Protein AF-A0A3S4HRD1-F1 (afdb_monomer)

InterPro domains:
  IPR012338 Beta-lactamase/transpeptidase-like [G3DSA:3.40.710.10] (1-53)
  IPR012338 Beta-lactamase/transpeptidase-like [SSF56601] (1-182)
  IPR012340 Nucleic acid-binding, OB-fold [G3DSA:2.40.50.140] (54-156)
  IPR031376 Penicillin-binding protein, OB-like domain [PF17092] (50-159)
  IPR050396 Glycosyltransferase 51/Transpeptidase [PTHR32282] (1-181)

Mean predicted aligned error: 4.06 Å

Organism: Salmonella enterica I (NCBI:txid59201)

Foldseek 3Di:
DVLVVLCVVPNPCSPVVPDDDDALADPVVAVVQLVVFLVVLQVLQLQQAAQAFPDQQDDVVDDADDLVVQLVVQVPDDAQVQKFKWFFQDFDQAWTWTAGNVRDIAIEGCVLCQSHFHHDDSVDGHDGDNGPVVHDDHRGIFIWGDDPNHIHTGDDGPDWDWDWDADPVPRGTHYTDPTSGD

Solvent-accessible surface area (backbone atoms only — not comparable to full-atom values): 10392 Å² total; per-residue (Å²): 108,71,68,59,55,40,34,77,74,50,42,72,52,53,75,71,71,72,75,85,86,85,72,67,56,41,71,71,50,34,51,52,50,49,50,52,49,38,50,53,46,51,56,51,40,47,76,36,28,33,86,65,60,84,41,73,81,37,54,84,92,51,83,73,78,54,70,65,64,51,19,57,55,38,62,73,50,84,75,55,73,76,38,41,52,28,34,24,75,40,55,41,62,67,36,31,38,28,37,32,44,88,68,50,75,46,64,35,41,46,82,33,43,51,63,44,14,40,46,73,44,97,88,39,61,48,68,75,54,89,35,31,55,71,66,48,52,38,30,25,30,39,32,31,28,77,53,94,95,43,45,22,66,48,72,86,60,90,71,77,49,68,50,77,41,67,40,89,90,77,70,40,49,31,26,78,35,87,36,65,57,135

Nearest PDB structures (foldseek):
  4oon-assembly1_A  TM=9.537E-01  e=2.833E-18  Pseudomonas aeruginosa PAO1
  3udx-assembly1_B  TM=9.203E-01  e=8.201E-17  Acinetobacter baumannii
  3udx-assembly1_A  TM=8.987E-01  e=1.120E-16  Acinetobacter baumannii
  3udf-assembly1_A  TM=8.957E-01  e=2.366E-16  Acinetobacter baumannii
  3udi-assembly1_A  TM=8.963E-01  e=1.124E-15  Acinetobacter baumannii

Radius of gyration: 20.53 Å; Cα contacts (8 Å, |Δi|>4): 325; chains: 1; bounding box: 52×34×59 Å

Structure (mmCIF, N/CA/C/O backbone):
data_AF-A0A3S4HRD1-F1
#
_entry.id   AF-A0A3S4HRD1-F1
#
loop_
_atom_site.group_PDB
_atom_site.id
_atom_site.type_symbol
_atom_site.label_atom_id
_atom_site.label_alt_id
_atom_site.label_comp_id
_atom_site.label_asym_id
_atom_site.label_entity_id
_atom_site.label_seq_id
_atom_site.pdbx_PDB_ins_code
_atom_site.Cartn_x
_atom_site.Cartn_y
_atom_site.Cartn_z
_atom_site.occupancy
_atom_site.B_iso_or_equiv
_atom_site.auth_seq_id
_atom_site.auth_comp_id
_atom_site.auth_asym_id
_atom_site.auth_atom_id
_atom_site.pdbx_PDB_model_num
ATOM 1 N N . MET A 1 1 ? -7.346 9.583 19.419 1.00 89.62 1 MET A N 1
ATOM 2 C CA . MET A 1 1 ? -8.577 9.676 20.238 1.00 89.62 1 MET A CA 1
ATOM 3 C C . MET A 1 1 ? -8.272 9.614 21.734 1.00 89.62 1 MET A C 1
ATOM 5 O O . MET A 1 1 ? -8.300 10.663 22.353 1.00 89.62 1 MET A O 1
ATOM 9 N N . VAL A 1 2 ? -7.903 8.455 22.303 1.00 94.12 2 VAL A N 1
ATOM 10 C CA . VAL A 1 2 ? -7.696 8.292 23.765 1.00 94.12 2 VAL A CA 1
ATOM 11 C C . VAL A 1 2 ? -6.700 9.297 24.351 1.00 94.12 2 VAL A C 1
ATOM 13 O O . VAL A 1 2 ? -7.015 9.952 25.335 1.00 94.12 2 VAL A O 1
ATOM 16 N N . ARG A 1 3 ? -5.534 9.471 23.713 1.00 93.56 3 ARG A N 1
ATOM 17 C CA . ARG A 1 3 ? -4.516 10.445 24.148 1.00 93.56 3 ARG A CA 1
ATOM 18 C C . ARG A 1 3 ? -5.081 11.862 24.282 1.00 93.56 3 ARG A C 1
ATOM 20 O O . ARG A 1 3 ? -4.856 12.517 25.289 1.00 93.56 3 ARG A O 1
ATOM 27 N N . GLN A 1 4 ? -5.822 12.312 23.268 1.00 93.31 4 GLN A N 1
ATOM 28 C CA . GLN A 1 4 ? -6.403 13.653 23.258 1.00 93.31 4 GLN A CA 1
ATOM 29 C C . GLN A 1 4 ? -7.467 13.802 24.347 1.00 93.31 4 GLN A C 1
ATOM 31 O O . GLN A 1 4 ? -7.489 14.814 25.031 1.00 93.31 4 GLN A O 1
ATOM 36 N N . GLU A 1 5 ? -8.307 12.785 24.544 1.00 94.81 5 GLU A N 1
ATOM 37 C CA . GLU A 1 5 ? -9.326 12.797 25.598 1.00 94.81 5 GLU A CA 1
ATOM 38 C C . GLU A 1 5 ? -8.702 12.849 27.001 1.00 94.81 5 GLU A C 1
ATOM 40 O O . GLU A 1 5 ? -9.169 13.594 27.857 1.00 94.81 5 GLU A O 1
ATOM 45 N N . MET A 1 6 ? -7.613 12.108 27.230 1.00 96.44 6 MET A N 1
ATOM 46 C CA . MET A 1 6 ? -6.878 12.152 28.497 1.00 96.44 6 MET A CA 1
ATOM 47 C C . MET A 1 6 ? -6.243 13.520 28.735 1.00 96.44 6 MET A C 1
ATOM 49 O O . MET A 1 6 ? -6.390 14.069 29.822 1.00 96.44 6 MET A O 1
ATOM 53 N N . TYR A 1 7 ? -5.604 14.102 27.719 1.00 95.56 7 TYR A N 1
ATOM 54 C CA . TYR A 1 7 ? -5.048 15.449 27.824 1.00 95.56 7 TYR A CA 1
ATOM 55 C C . TYR A 1 7 ? -6.133 16.494 28.115 1.00 95.56 7 TYR A C 1
ATOM 57 O O . TYR A 1 7 ? -5.962 17.336 28.988 1.00 95.56 7 TYR A O 1
ATOM 65 N N . ASN A 1 8 ? -7.288 16.403 27.453 1.00 96.38 8 ASN A N 1
ATOM 66 C CA . ASN A 1 8 ? -8.401 17.322 27.690 1.00 96.38 8 ASN A CA 1
ATOM 67 C C . ASN A 1 8 ? -8.933 17.253 29.135 1.00 96.38 8 ASN A C 1
ATOM 69 O O . ASN A 1 8 ? -9.436 18.252 29.642 1.00 96.38 8 ASN A O 1
ATOM 73 N N . ARG A 1 9 ? -8.850 16.087 29.792 1.00 95.31 9 ARG A N 1
ATOM 74 C CA . ARG A 1 9 ? -9.348 15.881 31.165 1.00 95.31 9 ARG A CA 1
ATOM 75 C C . ARG A 1 9 ? -8.310 16.150 32.248 1.00 95.31 9 ARG A C 1
ATOM 77 O O . ARG A 1 9 ? -8.678 16.627 33.316 1.00 95.31 9 ARG A O 1
ATOM 84 N N . TYR A 1 10 ? -7.051 15.805 31.993 1.00 94.62 10 TYR A N 1
ATOM 85 C CA . TYR A 1 10 ? -5.998 15.745 33.013 1.00 94.62 10 TYR A CA 1
ATOM 86 C C . TYR A 1 10 ? -4.767 16.601 32.676 1.00 94.62 10 TYR A C 1
ATOM 88 O O . TYR A 1 10 ? -3.841 16.668 33.475 1.00 94.62 10 TYR A O 1
ATOM 96 N N . GLY A 1 11 ? -4.735 17.266 31.519 1.00 94.81 11 GLY A N 1
ATOM 97 C CA . GLY A 1 11 ? -3.596 18.075 31.084 1.00 94.81 11 GLY A CA 1
ATOM 98 C C . GLY A 1 11 ? -2.315 17.252 30.926 1.00 94.81 11 GLY A C 1
ATOM 99 O O . GLY A 1 11 ? -2.356 16.098 30.497 1.00 94.81 11 GLY A O 1
ATOM 100 N N . GLU A 1 12 ? -1.177 17.851 31.280 1.00 94.44 12 GLU A N 1
ATOM 101 C CA . GLU A 1 12 ? 0.147 17.204 31.251 1.00 94.44 12 GLU A CA 1
ATOM 102 C C . GLU A 1 12 ? 0.221 15.967 32.160 1.00 94.44 12 GLU A C 1
ATOM 104 O O . GLU A 1 12 ? 0.838 14.969 31.788 1.00 94.44 12 GLU A O 1
ATOM 109 N N . SER A 1 13 ? -0.502 15.958 33.288 1.00 93.56 13 SER A N 1
ATOM 110 C CA . SER A 1 13 ? -0.538 14.826 34.228 1.00 93.56 13 SER A CA 1
ATOM 111 C C . SER A 1 13 ? -1.005 13.519 33.577 1.00 93.56 13 SER A C 1
ATOM 113 O O . SER A 1 13 ? -0.648 12.433 34.031 1.00 93.56 13 SER A O 1
ATOM 115 N N . ALA A 1 14 ? -1.734 13.594 32.453 1.00 92.50 14 ALA A N 1
ATOM 116 C CA . ALA A 1 14 ? -2.071 12.430 31.634 1.00 92.50 14 ALA A CA 1
ATOM 117 C C . ALA A 1 14 ? -0.843 11.601 31.203 1.00 92.50 14 ALA A C 1
ATOM 119 O O . ALA A 1 14 ? -0.986 10.401 30.953 1.00 92.50 14 ALA A O 1
ATOM 120 N N . TYR A 1 15 ? 0.333 12.227 31.091 1.00 91.88 15 TYR A N 1
ATOM 121 C CA . TYR A 1 15 ? 1.585 11.600 30.663 1.00 91.88 15 TYR A CA 1
ATOM 122 C C . TYR A 1 15 ? 2.516 11.222 31.820 1.00 91.88 15 TYR A C 1
ATOM 124 O O . TYR A 1 15 ? 3.373 10.359 31.638 1.00 91.88 15 TYR A O 1
ATOM 132 N N . GLU A 1 16 ? 2.350 11.835 32.991 1.00 93.50 16 GLU A N 1
ATOM 133 C CA . GLU A 1 16 ? 3.295 11.723 34.111 1.00 93.50 16 GLU A CA 1
ATOM 134 C C . GLU A 1 16 ? 2.837 10.712 35.172 1.00 93.50 16 GLU A C 1
ATOM 136 O O . GLU A 1 16 ? 3.649 9.966 35.718 1.00 93.50 16 GLU A O 1
ATOM 141 N N . ASP A 1 17 ? 1.525 10.596 35.392 1.00 93.69 17 ASP A N 1
ATOM 142 C CA . ASP A 1 17 ? 0.973 9.873 36.548 1.00 93.69 17 ASP A CA 1
ATOM 143 C C . ASP A 1 17 ? 0.739 8.369 36.298 1.00 93.69 17 ASP A C 1
ATOM 145 O O . ASP A 1 17 ? 0.208 7.649 37.147 1.00 93.69 17 ASP A O 1
ATOM 149 N N . GLY A 1 18 ? 1.124 7.856 35.124 1.00 92.69 18 GLY A N 1
ATOM 150 C CA . GLY A 1 18 ? 1.087 6.418 34.827 1.00 92.69 18 GLY A CA 1
ATOM 151 C C . GLY A 1 18 ? -0.320 5.811 34.707 1.00 92.69 18 GLY A C 1
ATOM 152 O O . GLY A 1 18 ? -0.513 4.628 35.012 1.00 92.69 18 GLY A O 1
ATOM 153 N N . TYR A 1 19 ? -1.311 6.590 34.257 1.00 94.25 19 TYR A N 1
ATOM 154 C CA . TYR A 1 19 ? -2.689 6.119 34.079 1.00 94.25 19 TYR A CA 1
ATOM 155 C C . TYR A 1 19 ? -2.792 4.868 33.193 1.00 94.25 19 TYR A C 1
ATOM 157 O O . TYR A 1 19 ? -2.152 4.747 32.148 1.00 94.25 19 TYR A O 1
ATOM 165 N N . ARG A 1 20 ? -3.689 3.947 33.573 1.00 95.06 20 ARG A N 1
ATOM 166 C CA . ARG A 1 20 ? -4.063 2.778 32.764 1.00 95.06 20 ARG A CA 1
ATOM 167 C C . ARG A 1 20 ? -5.464 2.964 32.201 1.00 95.06 20 ARG A C 1
ATOM 169 O O . ARG A 1 20 ? -6.437 2.968 32.950 1.00 95.06 20 ARG A O 1
ATOM 176 N N . ILE A 1 21 ? -5.562 3.085 30.881 1.00 94.56 21 ILE A N 1
ATOM 177 C CA . ILE A 1 21 ? -6.828 3.312 30.187 1.00 94.56 21 ILE A CA 1
ATOM 178 C C . ILE A 1 21 ? -7.294 2.011 29.539 1.00 94.56 21 ILE A C 1
ATOM 180 O O . ILE A 1 21 ? -6.637 1.479 28.645 1.00 94.56 21 ILE A O 1
ATOM 184 N N . TYR A 1 22 ? -8.461 1.528 29.958 1.00 95.12 22 TYR A N 1
ATOM 185 C CA . TYR A 1 22 ? -9.129 0.380 29.349 1.00 95.12 22 TYR A CA 1
ATOM 186 C C . TYR A 1 22 ? -10.245 0.881 28.438 1.00 95.12 22 TYR A C 1
ATOM 188 O O . TYR A 1 22 ? -11.182 1.535 28.888 1.00 95.12 22 TYR A O 1
ATOM 196 N N . THR A 1 23 ? -10.124 0.608 27.141 1.00 96.06 23 THR A N 1
ATOM 197 C CA . THR A 1 23 ? -11.105 1.054 26.142 1.00 96.06 23 THR A CA 1
ATOM 198 C C . THR A 1 23 ? -12.172 -0.006 25.892 1.00 96.06 23 THR A C 1
ATOM 200 O O . THR A 1 23 ? -12.008 -1.170 26.245 1.00 96.06 23 THR A O 1
ATOM 203 N N . THR A 1 24 ? -13.243 0.384 25.206 1.00 96.31 24 THR A N 1
ATOM 204 C CA . THR A 1 24 ? -14.292 -0.531 24.736 1.00 96.31 24 THR A CA 1
ATOM 205 C C . THR A 1 24 ? -13.912 -1.309 23.469 1.00 96.31 24 THR A C 1
ATOM 207 O O . THR A 1 24 ? -14.654 -2.196 23.045 1.00 96.31 24 THR A O 1
ATOM 210 N N . ILE A 1 25 ? -12.769 -0.990 22.852 1.00 95.50 25 ILE A N 1
ATOM 211 C CA . ILE A 1 25 ? -12.299 -1.622 21.618 1.00 95.50 25 ILE A CA 1
ATOM 212 C C . ILE A 1 25 ? -11.748 -3.011 21.933 1.00 95.50 25 ILE A C 1
ATOM 214 O O . ILE A 1 25 ? -10.905 -3.183 22.813 1.00 95.50 25 ILE A O 1
ATOM 218 N N . THR A 1 26 ? -12.173 -4.007 21.157 1.00 93.69 26 THR A N 1
ATOM 219 C CA . THR A 1 26 ? -11.615 -5.362 21.245 1.00 93.69 26 THR A CA 1
ATOM 220 C C . THR A 1 26 ? -10.653 -5.617 20.094 1.00 93.69 26 THR A C 1
ATOM 222 O O . THR A 1 26 ? -10.914 -5.232 18.953 1.00 93.69 26 THR A O 1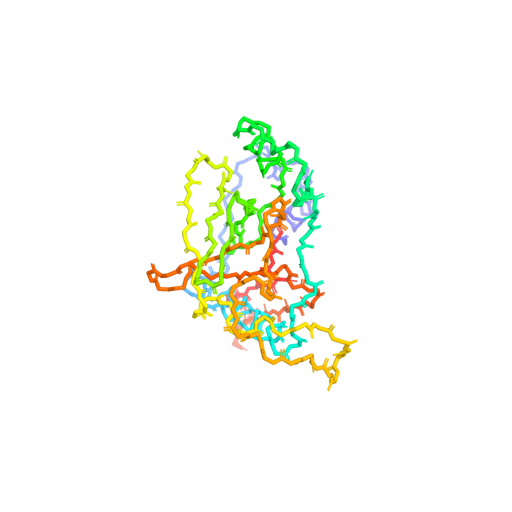
ATOM 225 N N . ARG A 1 27 ? -9.551 -6.328 20.369 1.00 94.94 27 ARG A N 1
ATOM 226 C CA . ARG A 1 27 ? -8.529 -6.653 19.359 1.00 94.94 27 ARG A CA 1
ATOM 227 C C . ARG A 1 27 ? -9.132 -7.308 18.114 1.00 94.94 27 ARG A C 1
ATOM 229 O O . ARG A 1 27 ? -8.826 -6.891 17.004 1.00 94.94 27 ARG A O 1
ATOM 236 N N . LYS A 1 28 ? -10.012 -8.298 18.303 1.00 96.50 28 LYS A N 1
ATOM 237 C CA . LYS A 1 28 ? -10.633 -9.056 17.207 1.00 96.50 28 LYS A CA 1
ATOM 238 C C . LYS A 1 28 ? -11.423 -8.149 16.257 1.00 96.50 28 LYS A C 1
ATOM 240 O O . LYS A 1 28 ? -11.234 -8.229 15.048 1.00 96.50 28 LYS A O 1
ATOM 245 N N . VAL A 1 29 ? -12.291 -7.290 16.797 1.00 96.19 29 VAL A N 1
ATOM 246 C CA . VAL A 1 29 ? -13.149 -6.416 15.978 1.00 96.19 29 VAL A CA 1
ATOM 247 C C . VAL A 1 29 ? -12.325 -5.297 15.338 1.00 96.19 29 VAL A C 1
ATOM 249 O O . VAL A 1 29 ? -12.525 -4.994 14.166 1.00 96.19 29 VAL A O 1
ATOM 252 N N . GLN A 1 30 ? -11.341 -4.747 16.056 1.00 96.44 30 GLN A N 1
ATOM 253 C CA . GLN A 1 30 ? -10.448 -3.721 15.517 1.00 96.44 30 GLN A CA 1
ATOM 254 C C . GLN A 1 30 ? -9.612 -4.231 14.337 1.00 96.44 30 GLN A C 1
ATOM 256 O O . GLN A 1 30 ? -9.526 -3.555 13.316 1.00 96.44 30 GLN A O 1
ATOM 261 N N . GLN A 1 31 ? -9.029 -5.427 14.451 1.00 96.19 31 GLN A N 1
ATOM 262 C CA . GLN A 1 31 ? -8.252 -6.029 13.364 1.00 96.19 31 GLN A CA 1
ATOM 263 C C . GLN A 1 31 ? -9.129 -6.315 12.140 1.00 96.19 31 GLN A C 1
ATOM 265 O O . GLN A 1 31 ? -8.730 -6.015 11.017 1.00 96.19 31 GLN A O 1
ATOM 270 N N . ALA A 1 32 ? -10.345 -6.831 12.350 1.00 97.06 32 ALA A N 1
ATOM 271 C CA . ALA A 1 32 ? -11.297 -7.056 11.265 1.00 97.06 32 ALA A CA 1
ATOM 272 C C . ALA A 1 32 ? -11.685 -5.744 10.559 1.00 97.06 32 ALA A C 1
ATOM 274 O O . ALA A 1 32 ? -11.702 -5.692 9.332 1.00 97.06 32 ALA A O 1
ATOM 275 N N . ALA A 1 33 ? -11.934 -4.672 11.317 1.00 96.88 33 ALA A N 1
ATOM 276 C CA . ALA A 1 33 ? -12.242 -3.355 10.766 1.00 96.88 33 ALA A CA 1
ATOM 277 C C . ALA A 1 33 ? -11.076 -2.774 9.948 1.00 96.88 33 ALA A C 1
ATOM 279 O O . ALA A 1 33 ? -11.290 -2.281 8.842 1.00 96.88 33 ALA A O 1
ATOM 280 N N . GLN A 1 34 ? -9.843 -2.868 10.458 1.00 95.56 34 GLN A N 1
ATOM 281 C CA . GLN A 1 34 ? -8.640 -2.425 9.743 1.00 95.56 34 GLN A CA 1
ATOM 282 C C . GLN A 1 34 ? -8.456 -3.192 8.432 1.00 95.56 34 GLN A C 1
ATOM 284 O O . GLN A 1 34 ? -8.198 -2.584 7.395 1.00 95.56 34 GLN A O 1
ATOM 289 N N . GLN A 1 35 ? -8.632 -4.515 8.464 1.00 95.00 35 GLN A N 1
ATOM 290 C CA . GLN A 1 35 ? -8.524 -5.348 7.271 1.00 95.00 35 GLN A CA 1
ATOM 291 C C . GLN A 1 35 ? -9.606 -5.007 6.241 1.00 95.00 35 GLN A C 1
ATOM 293 O O . GLN A 1 35 ? -9.301 -4.889 5.058 1.00 95.00 35 GLN A O 1
ATOM 298 N N . ALA A 1 36 ? -10.853 -4.815 6.682 1.00 96.38 36 ALA A N 1
ATOM 299 C CA . ALA A 1 36 ? -11.969 -4.477 5.803 1.00 96.38 36 ALA A CA 1
ATOM 300 C C . ALA A 1 36 ? -11.750 -3.134 5.089 1.00 96.38 36 ALA A C 1
ATOM 302 O O . ALA A 1 36 ? -11.909 -3.057 3.871 1.00 96.38 36 ALA A O 1
ATOM 303 N N . VAL A 1 37 ? -11.333 -2.099 5.829 1.00 96.31 37 VAL A N 1
ATOM 304 C CA . VAL A 1 37 ? -11.022 -0.778 5.261 1.00 96.31 37 VAL A CA 1
ATOM 305 C C . VAL A 1 37 ? -9.866 -0.875 4.269 1.00 96.31 37 VAL A C 1
ATOM 307 O O . VAL A 1 37 ? -10.003 -0.424 3.135 1.00 96.31 37 VAL A O 1
ATOM 310 N N . ARG A 1 38 ? -8.751 -1.509 4.656 1.00 95.00 38 ARG A N 1
ATOM 311 C CA . ARG A 1 38 ? -7.571 -1.638 3.789 1.00 95.00 38 ARG A CA 1
ATOM 312 C C . ARG A 1 38 ? -7.874 -2.405 2.508 1.00 95.00 38 ARG A C 1
ATOM 314 O O . ARG A 1 38 ? -7.519 -1.926 1.438 1.00 95.00 38 ARG A O 1
ATOM 321 N N . ASN A 1 39 ? -8.555 -3.547 2.606 1.00 94.62 39 ASN A N 1
ATOM 322 C CA . ASN A 1 39 ? -8.927 -4.341 1.435 1.00 94.62 39 ASN A CA 1
ATOM 323 C C . ASN A 1 39 ? -9.821 -3.543 0.493 1.00 94.62 39 ASN A C 1
ATOM 325 O O . ASN A 1 39 ? -9.511 -3.438 -0.685 1.00 94.62 39 ASN A O 1
ATOM 329 N N . ASN A 1 40 ? -10.877 -2.912 1.011 1.00 96.00 40 ASN A N 1
ATOM 330 C CA . ASN A 1 40 ? -11.802 -2.165 0.167 1.00 96.00 40 ASN A CA 1
ATOM 331 C C . ASN A 1 40 ? -11.124 -0.974 -0.532 1.00 96.00 40 ASN A C 1
ATOM 333 O O . ASN A 1 40 ? -11.371 -0.723 -1.710 1.00 96.00 40 ASN A O 1
ATOM 337 N N . VAL A 1 41 ? -10.247 -0.259 0.178 1.00 96.69 41 VAL A N 1
ATOM 338 C CA . VAL A 1 41 ? -9.474 0.853 -0.388 1.00 96.69 41 VAL A CA 1
ATOM 339 C C . VAL A 1 41 ? -8.511 0.361 -1.475 1.00 96.69 41 VAL A C 1
ATOM 341 O O . VAL A 1 41 ? -8.485 0.942 -2.557 1.00 96.69 41 VAL A O 1
ATOM 344 N N . LEU A 1 42 ? -7.764 -0.722 -1.230 1.00 95.88 42 LEU A N 1
ATOM 345 C CA . LEU A 1 42 ? -6.856 -1.309 -2.225 1.00 95.88 42 LEU A CA 1
ATOM 346 C C . LEU A 1 42 ? -7.619 -1.824 -3.447 1.00 95.88 42 LEU A C 1
ATOM 348 O O . LEU A 1 42 ? -7.242 -1.526 -4.577 1.00 95.88 42 LEU A O 1
ATOM 352 N N . ASP A 1 43 ? -8.718 -2.544 -3.233 1.00 95.38 43 ASP A N 1
ATOM 353 C CA . ASP A 1 43 ? -9.542 -3.084 -4.310 1.00 95.38 43 ASP A CA 1
ATOM 354 C C . ASP A 1 43 ? -10.153 -1.960 -5.154 1.00 95.38 43 ASP A C 1
ATOM 356 O O . ASP A 1 43 ? -10.238 -2.075 -6.378 1.00 95.38 43 ASP A O 1
ATOM 360 N N . TYR A 1 44 ? -10.584 -0.864 -4.519 1.00 96.06 44 TYR A N 1
ATOM 361 C CA . TYR A 1 44 ? -11.043 0.326 -5.228 1.00 96.06 44 TYR A CA 1
ATOM 362 C C . TYR A 1 44 ? -9.918 0.937 -6.061 1.00 96.06 44 TYR A C 1
ATOM 364 O O . TYR A 1 44 ? -10.107 1.142 -7.258 1.00 96.06 44 TYR A O 1
ATOM 372 N N . ASP A 1 45 ? -8.753 1.190 -5.467 1.00 95.88 45 ASP A N 1
ATOM 373 C CA . ASP A 1 45 ? -7.609 1.795 -6.153 1.00 95.88 45 ASP A CA 1
ATOM 374 C C . ASP A 1 45 ? -7.180 0.966 -7.377 1.00 95.88 45 ASP A C 1
ATOM 376 O O . ASP A 1 45 ? -7.059 1.482 -8.490 1.00 95.88 45 ASP A O 1
ATOM 380 N N . MET A 1 46 ? -7.094 -0.358 -7.214 1.00 95.25 46 MET A N 1
ATOM 381 C CA . MET A 1 46 ? -6.733 -1.289 -8.284 1.00 95.25 46 MET A CA 1
ATOM 382 C C . MET A 1 46 ? -7.739 -1.294 -9.448 1.00 95.25 46 MET A C 1
ATOM 384 O O . MET A 1 46 ? -7.344 -1.450 -10.606 1.00 95.25 46 MET A O 1
ATOM 388 N N . ARG A 1 47 ? -9.037 -1.078 -9.182 1.00 95.12 47 ARG A N 1
ATOM 389 C CA . ARG A 1 47 ? -10.070 -0.950 -10.230 1.00 95.12 47 ARG A CA 1
ATOM 390 C C . ARG A 1 47 ? -9.974 0.344 -11.039 1.00 95.12 47 ARG A C 1
ATOM 392 O O . ARG A 1 47 ? -10.556 0.401 -12.119 1.00 95.12 47 ARG A O 1
ATOM 399 N N . HIS A 1 48 ? -9.231 1.340 -10.561 1.00 96.75 48 HIS A N 1
ATOM 400 C CA . HIS A 1 48 ? -8.972 2.591 -11.285 1.00 96.75 48 HIS A CA 1
ATOM 401 C C . HIS A 1 48 ? -7.621 2.563 -12.002 1.00 96.75 48 HIS A C 1
ATOM 403 O O . HIS A 1 48 ? -7.437 3.233 -13.011 1.00 96.75 48 HIS A O 1
ATOM 409 N N . GLY A 1 49 ? -6.732 1.654 -11.609 1.00 97.00 49 GLY A N 1
ATOM 410 C CA . GLY A 1 49 ? -5.513 1.330 -12.341 1.00 97.00 49 GLY A CA 1
ATOM 411 C C . GLY A 1 49 ? -4.260 1.910 -11.702 1.00 97.00 49 GLY A C 1
ATOM 412 O O . GLY A 1 49 ? -4.281 2.540 -10.646 1.00 97.00 49 GLY A O 1
ATOM 413 N N . TYR A 1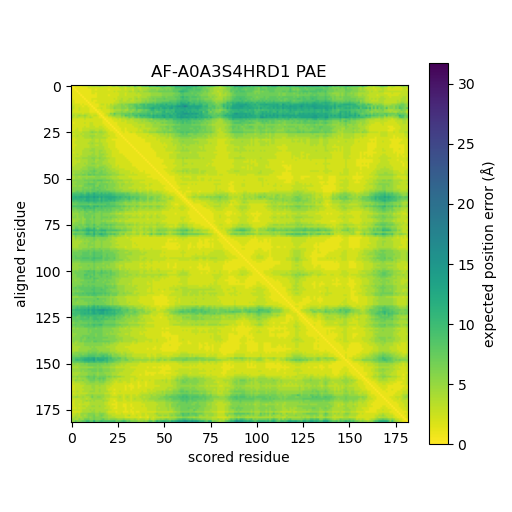 50 ? -3.138 1.650 -12.353 1.00 98.12 50 TYR A N 1
ATOM 414 C CA . TYR A 1 50 ? -1.816 2.020 -11.887 1.00 98.12 50 TYR A CA 1
ATOM 415 C C . TYR A 1 50 ? -1.416 3.393 -12.424 1.00 98.12 50 TYR A C 1
ATOM 417 O O . TYR A 1 50 ? -1.388 3.623 -13.634 1.00 98.12 50 TYR A O 1
ATOM 425 N N . ARG A 1 51 ? -1.101 4.305 -11.509 1.00 97.81 51 ARG A N 1
ATOM 426 C CA . ARG A 1 51 ? -0.661 5.681 -11.766 1.00 97.81 51 ARG A CA 1
ATOM 427 C C . ARG A 1 51 ? 0.831 5.771 -12.088 1.00 97.81 51 ARG A C 1
ATOM 429 O O . ARG A 1 51 ? 1.305 6.835 -12.471 1.00 97.81 51 ARG A O 1
ATOM 436 N N . GLY A 1 52 ? 1.553 4.655 -11.998 1.00 97.62 52 GLY A N 1
ATOM 437 C CA . GLY A 1 52 ? 2.982 4.587 -12.267 1.00 97.62 52 GLY A CA 1
ATOM 438 C C . GLY A 1 52 ? 3.820 4.480 -10.992 1.00 97.62 52 GLY A C 1
ATOM 439 O O . GLY A 1 52 ? 3.283 4.375 -9.885 1.00 97.62 52 GLY A O 1
ATOM 440 N N . PRO A 1 53 ? 5.152 4.457 -11.141 1.00 97.88 53 PRO A N 1
ATOM 441 C CA . PRO A 1 53 ? 6.054 4.366 -10.005 1.00 97.88 53 PRO A CA 1
ATOM 442 C C . PRO A 1 53 ? 5.966 5.624 -9.140 1.00 97.88 53 PRO A C 1
ATOM 444 O O . PRO A 1 53 ? 5.716 6.720 -9.637 1.00 97.88 53 PRO A O 1
ATOM 447 N N . ALA A 1 54 ? 6.235 5.473 -7.845 1.00 96.44 54 ALA A N 1
ATOM 448 C CA . ALA A 1 54 ? 6.275 6.601 -6.920 1.00 96.44 54 ALA A CA 1
ATOM 449 C C . ALA A 1 54 ? 7.425 7.566 -7.251 1.00 96.44 54 ALA A C 1
ATOM 451 O O . ALA A 1 54 ? 7.317 8.766 -7.013 1.00 96.44 54 ALA A O 1
ATOM 452 N N . ASN A 1 55 ? 8.528 7.042 -7.795 1.00 97.19 55 ASN A N 1
ATOM 453 C CA . ASN A 1 55 ? 9.647 7.835 -8.290 1.00 97.19 55 ASN A CA 1
ATOM 454 C C . ASN A 1 55 ? 10.467 7.053 -9.332 1.00 97.19 55 ASN A C 1
ATOM 456 O O . ASN A 1 55 ? 10.380 5.828 -9.415 1.00 97.19 55 ASN A O 1
ATOM 460 N N . VAL A 1 56 ? 11.309 7.748 -10.095 1.00 97.75 56 VAL A N 1
ATOM 461 C CA . VAL A 1 56 ? 12.315 7.151 -10.985 1.00 97.75 56 VAL A CA 1
ATOM 462 C C . VAL A 1 56 ? 13.691 7.619 -10.516 1.00 97.75 56 VAL A C 1
ATOM 464 O O . VAL A 1 56 ? 14.056 8.774 -10.707 1.00 97.75 56 VAL A O 1
ATOM 467 N N . LEU A 1 57 ? 14.436 6.728 -9.863 1.00 97.00 57 LEU A N 1
ATOM 468 C CA . LEU A 1 57 ? 15.722 7.027 -9.222 1.00 97.00 57 LEU A CA 1
ATOM 469 C C . LEU A 1 57 ? 16.888 7.047 -10.221 1.00 97.00 57 LEU A C 1
ATOM 471 O O . LEU A 1 57 ? 17.857 7.784 -10.035 1.00 97.00 57 LEU A O 1
ATOM 475 N N . TRP A 1 58 ? 16.787 6.238 -11.273 1.00 97.06 58 TRP A N 1
ATOM 476 C CA . TRP A 1 58 ? 17.637 6.279 -12.462 1.00 97.06 58 TRP A CA 1
ATOM 477 C C . TRP A 1 58 ? 16.860 5.729 -13.659 1.00 97.06 58 TRP A C 1
ATOM 479 O O . TRP A 1 58 ? 15.853 5.035 -13.496 1.00 97.06 58 TRP A O 1
ATOM 489 N N . LYS A 1 59 ? 1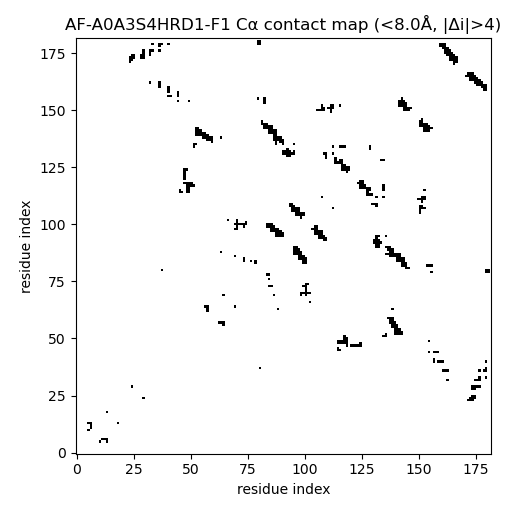7.305 6.052 -14.872 1.00 94.12 59 LYS A N 1
ATOM 490 C CA . LYS A 1 59 ? 16.689 5.574 -16.116 1.00 94.12 59 LYS A CA 1
ATOM 491 C C . LYS A 1 59 ? 17.418 4.357 -16.673 1.00 94.12 59 LYS A C 1
ATOM 493 O O . LYS A 1 59 ? 18.583 4.098 -16.378 1.00 94.12 59 LYS A O 1
ATOM 498 N N . VAL A 1 60 ? 16.735 3.619 -17.544 1.00 89.50 60 VAL A N 1
ATOM 499 C CA . VAL A 1 60 ? 17.348 2.524 -18.304 1.00 89.50 60 VAL A CA 1
ATOM 500 C C . VAL A 1 60 ? 18.521 3.070 -19.127 1.00 89.50 60 VAL A C 1
ATOM 502 O O . VAL A 1 60 ? 18.351 4.007 -19.903 1.00 89.50 60 VAL A O 1
ATOM 505 N N . GLY A 1 61 ? 19.705 2.480 -18.944 1.00 90.25 61 GLY A N 1
ATOM 506 C CA . GLY A 1 61 ? 20.956 2.915 -19.577 1.00 90.25 61 GLY A CA 1
ATOM 507 C C . GLY A 1 61 ? 21.811 3.862 -18.727 1.00 90.25 61 GLY A C 1
ATOM 508 O O . GLY A 1 61 ? 22.969 4.083 -19.069 1.00 90.25 61 GLY A O 1
ATOM 509 N N . GLU A 1 62 ? 21.289 4.384 -17.614 1.00 93.88 62 GLU A N 1
ATOM 510 C CA . GLU A 1 62 ? 22.079 5.120 -16.621 1.00 93.88 62 GLU A CA 1
ATOM 511 C C . GLU A 1 62 ? 22.742 4.165 -15.619 1.00 93.88 62 GLU A C 1
ATOM 513 O O . GLU A 1 62 ? 22.327 3.015 -15.443 1.00 93.88 62 GLU A O 1
ATOM 518 N N . THR A 1 63 ? 23.771 4.659 -14.928 1.00 95.06 63 THR A N 1
ATOM 519 C CA . THR A 1 63 ? 24.418 3.920 -13.843 1.00 95.06 63 THR A CA 1
ATOM 520 C C . THR A 1 63 ? 23.418 3.670 -12.718 1.00 95.06 63 THR A C 1
ATOM 522 O O . THR A 1 63 ? 22.926 4.610 -12.087 1.00 95.06 63 THR A O 1
ATOM 525 N N . ALA A 1 64 ? 23.139 2.393 -12.456 1.00 95.62 64 ALA A N 1
ATOM 526 C CA . ALA A 1 64 ? 22.284 1.986 -11.353 1.00 95.62 64 ALA A CA 1
ATOM 527 C C . ALA A 1 64 ? 22.862 2.454 -10.013 1.00 95.62 64 ALA A C 1
ATOM 529 O O . ALA A 1 64 ? 24.080 2.518 -9.824 1.00 95.62 64 ALA A O 1
ATOM 530 N N . TRP A 1 65 ? 21.978 2.775 -9.073 1.00 96.12 65 TRP A N 1
ATOM 531 C CA . TRP A 1 65 ? 22.408 3.109 -7.722 1.00 96.12 65 TRP A CA 1
ATOM 532 C C . TRP A 1 65 ? 22.984 1.876 -7.031 1.00 96.12 65 TRP A C 1
ATOM 534 O O . TRP A 1 65 ? 22.519 0.754 -7.241 1.00 96.12 65 TRP A O 1
ATOM 544 N N . ASP A 1 66 ? 23.978 2.094 -6.175 1.00 95.62 66 ASP A N 1
ATOM 545 C CA . ASP A 1 66 ? 24.469 1.035 -5.309 1.00 95.62 66 ASP A CA 1
ATOM 546 C C . ASP A 1 66 ? 23.414 0.637 -4.263 1.00 95.62 66 ASP A C 1
ATOM 548 O O . ASP A 1 66 ? 22.487 1.386 -3.930 1.00 95.62 66 ASP A O 1
ATOM 552 N N . SER A 1 67 ? 23.567 -0.574 -3.731 1.00 94.19 67 SER A N 1
ATOM 553 C CA . SER A 1 67 ? 22.610 -1.159 -2.795 1.00 94.19 67 SER A CA 1
ATOM 554 C C . SER A 1 67 ? 22.468 -0.338 -1.515 1.00 94.19 67 SER A C 1
ATOM 556 O O . SER A 1 67 ? 21.367 -0.246 -0.979 1.00 94.19 67 SER A O 1
ATOM 558 N N . LYS A 1 68 ? 23.544 0.307 -1.046 1.00 96.25 68 LYS A N 1
ATOM 559 C CA . LYS A 1 68 ? 23.504 1.126 0.166 1.00 96.25 68 LYS A CA 1
ATOM 560 C C . LYS A 1 68 ? 22.619 2.347 -0.054 1.00 96.25 68 LYS A C 1
ATOM 562 O O . LYS A 1 68 ? 21.678 2.554 0.708 1.00 96.25 68 LYS A O 1
ATOM 567 N N . LYS A 1 69 ? 22.846 3.085 -1.140 1.00 97.1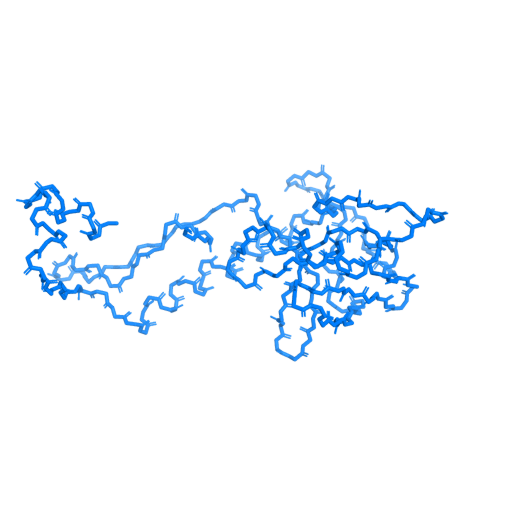2 69 LYS A N 1
ATOM 568 C CA . LYS A 1 69 ? 22.045 4.250 -1.522 1.00 97.12 69 LYS A CA 1
ATOM 569 C C . LYS A 1 69 ? 20.569 3.888 -1.705 1.00 97.12 69 LYS A C 1
ATOM 571 O O . LYS A 1 69 ? 19.708 4.646 -1.257 1.00 97.12 69 LYS A O 1
ATOM 576 N N . ILE A 1 70 ? 20.269 2.732 -2.306 1.00 96.94 70 ILE A N 1
ATOM 577 C CA . ILE A 1 70 ? 18.897 2.207 -2.408 1.00 96.94 70 ILE A CA 1
ATOM 578 C C . ILE A 1 70 ? 18.299 2.001 -1.011 1.00 96.94 70 ILE A C 1
ATOM 580 O O . ILE A 1 70 ? 17.253 2.575 -0.711 1.00 96.94 70 ILE A O 1
ATOM 584 N N . THR A 1 71 ? 18.966 1.240 -0.138 1.00 97.06 71 THR A N 1
ATOM 585 C CA . THR A 1 71 ? 18.434 0.939 1.201 1.00 97.06 71 THR A CA 1
ATOM 586 C C . THR A 1 71 ? 18.276 2.184 2.072 1.00 97.06 71 THR A C 1
ATOM 588 O O . THR A 1 71 ? 17.254 2.324 2.736 1.00 97.06 71 THR A O 1
ATOM 591 N N . ASP A 1 72 ? 19.232 3.116 2.036 1.00 96.56 72 ASP A N 1
ATOM 592 C CA . ASP A 1 72 ? 19.185 4.360 2.810 1.00 96.56 72 ASP A CA 1
ATOM 593 C C . ASP A 1 72 ? 18.010 5.240 2.354 1.00 96.56 72 ASP A C 1
ATOM 595 O O . ASP A 1 72 ? 17.289 5.797 3.181 1.00 96.56 72 ASP A O 1
ATOM 599 N N . THR A 1 73 ? 17.757 5.296 1.041 1.00 96.31 73 THR A N 1
ATOM 600 C CA . THR A 1 73 ? 16.612 6.024 0.470 1.00 96.31 73 THR A CA 1
ATOM 601 C C . THR A 1 73 ? 15.285 5.383 0.868 1.00 96.31 73 THR A C 1
ATOM 603 O O . THR A 1 73 ? 14.366 6.083 1.284 1.00 96.31 73 THR A O 1
ATOM 606 N N . LEU A 1 74 ? 15.180 4.054 0.780 1.00 96.62 74 LEU A N 1
ATOM 607 C CA . LEU A 1 74 ? 13.956 3.328 1.122 1.00 96.62 74 LEU A CA 1
ATOM 608 C C . LEU A 1 74 ? 13.629 3.393 2.621 1.00 96.62 74 LEU A C 1
ATOM 610 O O . LEU A 1 74 ? 12.462 3.516 2.977 1.00 96.62 74 LEU A O 1
ATOM 614 N N . LYS A 1 75 ? 14.638 3.359 3.502 1.00 96.00 75 LYS A N 1
ATOM 615 C CA . LYS A 1 75 ? 14.459 3.485 4.963 1.00 96.00 75 LYS A CA 1
ATOM 616 C C . LYS A 1 75 ? 13.957 4.859 5.402 1.00 96.00 75 LYS A C 1
ATOM 618 O O . LYS A 1 75 ? 13.380 4.969 6.479 1.00 96.00 75 LYS A O 1
ATOM 623 N N . ALA A 1 76 ? 14.197 5.895 4.601 1.00 94.88 76 ALA A N 1
ATOM 624 C CA . ALA A 1 76 ? 13.705 7.241 4.875 1.00 94.88 76 ALA A CA 1
ATOM 625 C C . ALA A 1 76 ? 12.218 7.420 4.514 1.00 94.88 76 ALA A C 1
ATOM 627 O O . ALA A 1 76 ? 11.619 8.429 4.887 1.00 94.88 76 ALA A O 1
ATOM 628 N N . LEU A 1 77 ? 11.622 6.473 3.781 1.00 93.62 77 LEU A N 1
ATOM 629 C CA . LEU A 1 77 ? 10.219 6.536 3.390 1.00 93.62 77 LEU A CA 1
ATOM 630 C C . LEU A 1 77 ? 9.302 6.042 4.519 1.00 93.62 77 LEU A C 1
ATOM 632 O O . LEU A 1 77 ? 9.659 5.114 5.249 1.00 93.62 77 LEU A O 1
ATOM 636 N N . PRO A 1 78 ? 8.093 6.615 4.644 1.00 88.81 78 PRO A N 1
ATOM 637 C CA . PRO A 1 78 ? 7.070 6.052 5.513 1.00 88.81 78 PRO A CA 1
ATOM 638 C C . PRO A 1 78 ? 6.661 4.655 5.029 1.00 88.81 78 PRO A C 1
ATOM 640 O O . PRO A 1 78 ? 6.806 4.310 3.857 1.00 88.81 78 PRO A O 1
ATOM 643 N N . THR A 1 79 ? 6.104 3.855 5.932 1.00 84.56 79 THR A N 1
ATOM 644 C CA . THR A 1 79 ? 5.407 2.614 5.568 1.00 84.56 79 THR A CA 1
ATOM 645 C C . THR A 1 79 ? 3.911 2.888 5.587 1.00 84.56 79 THR A C 1
ATOM 647 O O . THR A 1 79 ? 3.450 3.644 6.435 1.00 84.56 79 THR A O 1
ATOM 650 N N . TYR A 1 80 ? 3.167 2.317 4.638 1.00 89.88 80 TYR A N 1
ATOM 651 C CA .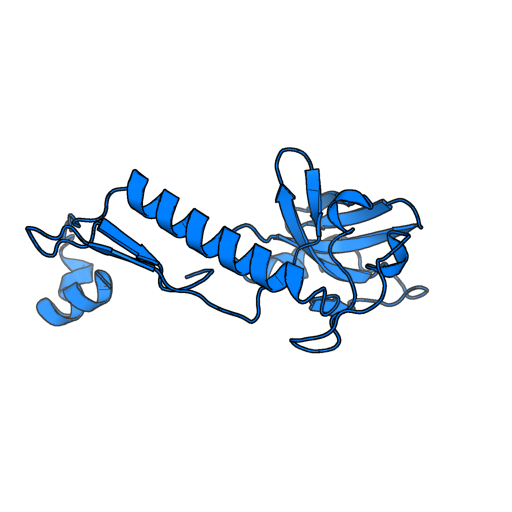 TYR A 1 80 ? 1.718 2.508 4.541 1.00 89.88 80 TYR A CA 1
ATOM 652 C C . TYR A 1 80 ? 1.022 1.163 4.698 1.00 89.88 80 TYR A C 1
ATOM 654 O O . TYR A 1 80 ? 0.869 0.413 3.732 1.00 89.88 80 TYR A O 1
ATOM 662 N N . GLY A 1 81 ? 0.601 0.830 5.914 1.00 87.56 81 GLY A N 1
ATOM 663 C CA . GLY A 1 81 ? -0.066 -0.436 6.200 1.00 87.56 81 GLY A CA 1
ATOM 664 C C . GLY A 1 81 ? 0.730 -1.651 5.687 1.00 87.56 81 GLY A C 1
ATOM 665 O O . GLY A 1 81 ? 1.843 -1.874 6.156 1.00 87.56 81 GLY A O 1
ATOM 666 N N . PRO A 1 82 ? 0.188 -2.471 4.762 1.00 91.44 82 PRO A N 1
ATOM 667 C CA . PRO A 1 82 ? 0.885 -3.641 4.216 1.00 91.44 82 PRO A CA 1
ATOM 668 C C . PRO A 1 82 ? 1.865 -3.314 3.071 1.00 91.44 82 PRO A C 1
ATOM 670 O O . PRO A 1 82 ? 2.409 -4.236 2.466 1.00 91.44 82 PRO A O 1
ATOM 673 N N . LEU A 1 83 ? 2.032 -2.037 2.710 1.00 95.94 83 LEU A N 1
ATOM 674 C CA . LEU A 1 83 ? 2.834 -1.616 1.566 1.00 95.94 83 LEU A CA 1
ATOM 675 C C . LEU A 1 83 ? 4.280 -1.355 1.981 1.00 95.94 83 LEU A C 1
ATOM 677 O O . LEU A 1 83 ? 4.555 -0.507 2.832 1.00 95.94 83 LEU A O 1
ATOM 681 N N . LEU A 1 84 ? 5.200 -2.048 1.318 1.00 96.50 84 LEU A N 1
ATOM 682 C CA . LEU A 1 84 ? 6.634 -1.880 1.494 1.00 96.50 84 LEU A CA 1
ATOM 683 C C . LEU A 1 84 ? 7.221 -1.132 0.296 1.00 96.50 84 LEU A C 1
ATOM 685 O O . LEU A 1 84 ? 6.885 -1.464 -0.846 1.00 96.50 84 LEU A O 1
ATOM 689 N N . PRO A 1 85 ? 8.090 -0.135 0.519 1.00 97.38 85 PRO A N 1
ATOM 690 C CA . PRO A 1 85 ? 8.746 0.551 -0.575 1.00 97.38 85 PRO A CA 1
ATOM 691 C C . PRO A 1 85 ? 9.862 -0.341 -1.136 1.00 97.38 85 PRO A C 1
ATOM 693 O O . PRO A 1 85 ? 10.590 -1.002 -0.389 1.00 97.38 85 PRO A O 1
ATOM 696 N N . ALA A 1 86 ? 10.002 -0.353 -2.457 1.00 98.06 86 ALA A N 1
ATOM 697 C CA . ALA A 1 86 ? 11.002 -1.148 -3.156 1.00 98.06 86 ALA A CA 1
ATOM 698 C C . ALA A 1 86 ? 11.565 -0.398 -4.366 1.00 98.06 86 ALA A C 1
ATOM 700 O O . ALA A 1 86 ? 10.917 0.497 -4.909 1.00 98.06 86 ALA A O 1
ATOM 701 N N . VAL A 1 87 ? 12.755 -0.784 -4.824 1.00 98.50 87 VAL A N 1
ATOM 702 C CA . VAL A 1 87 ? 13.341 -0.272 -6.072 1.00 98.50 87 VAL A CA 1
ATOM 703 C C . VAL A 1 87 ? 13.577 -1.414 -7.040 1.00 98.50 87 VAL A C 1
ATOM 705 O O . VAL A 1 87 ? 14.259 -2.376 -6.700 1.00 98.50 87 VAL A O 1
ATOM 708 N N . VAL A 1 88 ? 13.061 -1.291 -8.261 1.00 98.44 88 VAL A N 1
ATOM 709 C CA . VAL A 1 88 ? 13.281 -2.270 -9.330 1.00 98.44 88 VAL A CA 1
ATOM 710 C C . VAL A 1 88 ? 14.742 -2.219 -9.773 1.00 98.44 88 VAL A C 1
ATOM 712 O O . VAL A 1 88 ? 15.192 -1.230 -10.351 1.00 98.44 88 VAL A O 1
ATOM 715 N N . THR A 1 89 ? 15.495 -3.283 -9.512 1.00 97.75 89 THR A N 1
ATOM 716 C CA . THR A 1 89 ? 16.915 -3.396 -9.882 1.00 97.75 89 THR A CA 1
ATOM 717 C C . THR A 1 89 ? 17.113 -4.090 -11.224 1.00 97.75 89 THR A C 1
ATOM 719 O O . THR A 1 89 ? 18.100 -3.825 -11.910 1.00 97.75 89 THR A O 1
ATOM 722 N N . SER A 1 90 ? 16.158 -4.919 -11.640 1.00 97.38 90 SER A N 1
ATOM 723 C CA . SER A 1 90 ? 16.111 -5.527 -12.968 1.00 97.38 90 SER A CA 1
ATOM 724 C C . SER A 1 90 ? 14.663 -5.763 -13.399 1.00 97.38 90 SER A C 1
ATOM 726 O O . SER A 1 90 ? 13.786 -6.015 -12.573 1.00 97.38 90 SER A O 1
ATOM 728 N N . ALA A 1 91 ? 14.404 -5.683 -14.703 1.00 97.69 91 ALA A N 1
ATOM 729 C CA . ALA A 1 91 ? 13.115 -6.028 -15.287 1.00 97.69 91 ALA A CA 1
ATOM 730 C C . ALA A 1 91 ? 13.307 -6.608 -16.690 1.00 97.69 91 ALA A C 1
ATOM 732 O O . ALA A 1 91 ? 14.052 -6.065 -17.508 1.00 97.69 91 ALA A O 1
ATOM 733 N N . ASN A 1 92 ? 12.609 -7.700 -16.974 1.00 97.19 92 ASN A N 1
ATOM 734 C CA . ASN A 1 92 ? 12.491 -8.304 -18.296 1.00 97.19 92 ASN A CA 1
ATOM 735 C C . ASN A 1 92 ? 10.993 -8.538 -18.613 1.00 97.19 92 ASN A C 1
ATOM 737 O O . ASN A 1 92 ? 10.127 -8.174 -17.816 1.00 97.19 92 ASN A O 1
ATOM 741 N N . PRO A 1 93 ? 10.615 -9.051 -19.798 1.00 97.56 93 PRO A N 1
ATOM 742 C CA . PRO A 1 93 ? 9.203 -9.267 -20.116 1.00 97.56 93 PRO A CA 1
ATOM 743 C C . PRO A 1 93 ? 8.446 -10.231 -19.178 1.00 97.56 93 PRO A C 1
ATOM 745 O O . PRO A 1 93 ? 7.220 -10.146 -19.113 1.00 97.56 93 PRO A O 1
ATOM 748 N N . GLN A 1 94 ? 9.136 -11.120 -18.464 1.00 96.56 94 GLN A N 1
ATOM 749 C CA . GLN A 1 94 ? 8.564 -12.187 -17.638 1.00 96.56 94 GLN A CA 1
ATOM 750 C C . GLN A 1 94 ? 8.537 -11.849 -16.141 1.00 96.56 94 GLN A C 1
ATOM 752 O O . GLN A 1 94 ? 7.589 -12.223 -15.448 1.00 96.56 94 GLN A O 1
ATOM 757 N N . GLU A 1 95 ? 9.556 -11.152 -15.645 1.00 97.69 95 GLU A N 1
ATOM 758 C CA . GLU A 1 95 ? 9.739 -10.852 -14.225 1.00 97.69 95 GLU A CA 1
ATOM 759 C C . GLU A 1 95 ? 10.485 -9.534 -13.990 1.00 97.69 95 GLU A C 1
ATOM 761 O O . GLU A 1 95 ? 11.203 -9.023 -14.856 1.00 97.69 95 GLU A O 1
ATOM 766 N N . ALA A 1 96 ? 10.325 -8.996 -12.783 1.00 98.38 96 ALA A N 1
ATOM 767 C CA . ALA A 1 96 ? 11.137 -7.913 -12.252 1.00 98.38 96 ALA A CA 1
ATOM 768 C C . ALA A 1 96 ? 11.658 -8.284 -10.866 1.00 98.38 96 ALA A C 1
ATOM 770 O O . ALA A 1 96 ? 10.929 -8.855 -10.055 1.00 98.38 96 ALA A O 1
ATOM 771 N N . THR A 1 97 ? 12.902 -7.916 -10.578 1.00 98.38 97 THR A N 1
ATOM 772 C CA . THR A 1 97 ? 13.484 -8.022 -9.241 1.00 98.38 97 THR A CA 1
ATOM 773 C C . THR A 1 97 ? 13.486 -6.645 -8.595 1.00 98.38 97 THR A C 1
ATOM 775 O O . THR A 1 97 ? 13.923 -5.665 -9.204 1.00 98.38 97 THR A O 1
ATOM 778 N N . ALA A 1 98 ? 13.009 -6.564 -7.355 1.00 98.44 98 ALA A N 1
ATOM 779 C CA . ALA A 1 98 ? 12.987 -5.329 -6.585 1.00 98.44 98 ALA A CA 1
ATOM 780 C C . ALA A 1 98 ? 13.710 -5.496 -5.245 1.00 98.44 98 ALA A C 1
ATOM 782 O O . ALA A 1 98 ? 13.517 -6.490 -4.549 1.00 98.44 98 ALA A O 1
ATOM 783 N N . ALA A 1 99 ? 14.543 -4.521 -4.889 1.00 98.31 99 ALA A N 1
ATOM 784 C CA . ALA A 1 99 ? 15.220 -4.447 -3.600 1.00 98.31 99 ALA A CA 1
ATOM 785 C C . ALA A 1 99 ? 14.325 -3.755 -2.564 1.00 98.31 99 ALA A C 1
ATOM 787 O O . ALA A 1 99 ? 13.753 -2.703 -2.858 1.00 98.31 99 ALA A O 1
ATOM 788 N N . LEU A 1 100 ? 14.235 -4.322 -1.363 1.00 97.38 100 LEU A N 1
ATOM 789 C CA . LEU A 1 100 ? 13.518 -3.763 -0.217 1.00 97.38 100 LEU A CA 1
ATOM 790 C C . LEU A 1 100 ? 14.437 -2.912 0.672 1.00 97.38 100 LEU A C 1
ATOM 792 O O . LEU A 1 100 ? 15.663 -2.919 0.547 1.00 97.38 100 LEU A O 1
ATOM 796 N N . ALA A 1 101 ? 13.831 -2.184 1.612 1.00 95.38 101 ALA A N 1
ATOM 797 C CA . ALA A 1 101 ? 14.543 -1.322 2.558 1.00 95.38 101 ALA A CA 1
ATOM 798 C C . ALA A 1 101 ? 15.537 -2.077 3.463 1.00 95.38 101 ALA A C 1
ATOM 800 O O . ALA A 1 101 ? 16.520 -1.496 3.923 1.00 95.38 101 ALA A O 1
ATOM 801 N N . ASP A 1 102 ? 15.300 -3.364 3.721 1.00 94.69 102 ASP A N 1
ATOM 802 C CA . ASP A 1 102 ? 16.181 -4.230 4.512 1.00 94.69 102 ASP A CA 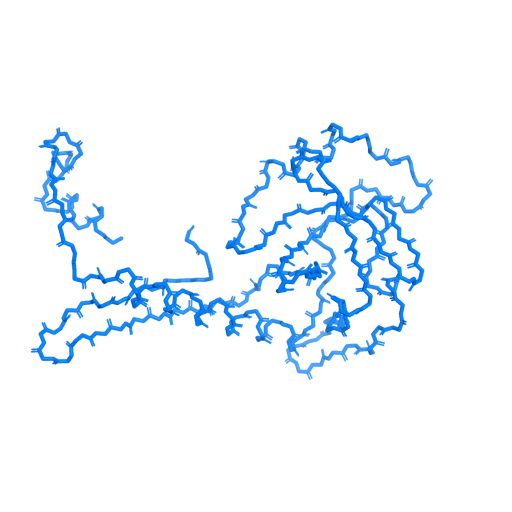1
ATOM 803 C C . ASP A 1 102 ? 17.351 -4.821 3.701 1.00 94.69 102 ASP A C 1
ATOM 805 O O . ASP A 1 102 ? 18.216 -5.486 4.269 1.00 94.69 102 ASP A O 1
ATOM 809 N N . GLY A 1 103 ? 17.411 -4.547 2.393 1.00 94.69 103 GLY A N 1
ATOM 810 C CA . GLY A 1 103 ? 18.427 -5.064 1.476 1.00 94.69 103 GLY A CA 1
ATOM 811 C C . GLY A 1 103 ? 18.105 -6.438 0.885 1.00 94.69 103 GLY A C 1
ATOM 812 O O . GLY A 1 103 ? 18.898 -6.947 0.093 1.00 94.69 103 GLY A O 1
ATOM 813 N N . THR A 1 104 ? 16.965 -7.039 1.233 1.00 96.75 104 THR A N 1
ATOM 814 C CA . THR A 1 104 ? 16.482 -8.259 0.578 1.00 96.75 104 THR A CA 1
ATOM 815 C C . THR A 1 104 ? 15.903 -7.951 -0.802 1.00 96.75 104 THR A C 1
ATOM 817 O O . THR A 1 104 ? 15.609 -6.801 -1.138 1.00 96.75 104 THR A O 1
ATOM 820 N N . PHE A 1 105 ? 15.749 -8.992 -1.621 1.00 97.69 105 PHE A N 1
ATOM 821 C CA . PHE A 1 105 ? 15.188 -8.890 -2.963 1.00 97.69 105 PHE A CA 1
ATOM 822 C C . PHE A 1 105 ? 13.924 -9.729 -3.080 1.00 97.69 105 PHE A C 1
ATOM 824 O O . PHE A 1 105 ? 13.852 -10.843 -2.562 1.00 97.69 105 PHE A O 1
ATOM 831 N N . VAL A 1 106 ? 12.950 -9.199 -3.810 1.00 97.81 106 VAL A N 1
ATOM 832 C CA . VAL A 1 106 ? 11.691 -9.870 -4.123 1.00 97.81 106 VAL A CA 1
ATOM 833 C C . VAL A 1 106 ? 11.524 -9.974 -5.631 1.00 97.81 106 VAL A C 1
ATOM 835 O O . VAL A 1 106 ? 11.960 -9.092 -6.375 1.00 97.81 106 VAL A O 1
ATOM 838 N N . SER A 1 107 ? 10.890 -11.056 -6.075 1.00 98.00 107 SER A N 1
ATOM 839 C CA . SER A 1 107 ? 10.565 -11.273 -7.485 1.00 98.00 107 SER A CA 1
ATOM 840 C C . SER A 1 107 ? 9.095 -10.973 -7.719 1.00 98.00 107 SER A C 1
ATOM 842 O O . SER A 1 107 ? 8.234 -11.421 -6.965 1.00 98.00 107 SER A O 1
ATOM 844 N N . LEU A 1 108 ? 8.819 -10.192 -8.756 1.00 98.06 108 LEU A N 1
ATOM 845 C CA . LEU A 1 108 ? 7.480 -9.811 -9.163 1.00 98.06 108 LEU A CA 1
ATOM 846 C C . LEU A 1 108 ? 7.202 -10.393 -10.547 1.00 98.06 108 LEU A C 1
ATOM 848 O O . LEU A 1 108 ? 7.874 -10.058 -11.527 1.00 98.06 108 LEU A O 1
ATOM 852 N N . HIS A 1 109 ? 6.1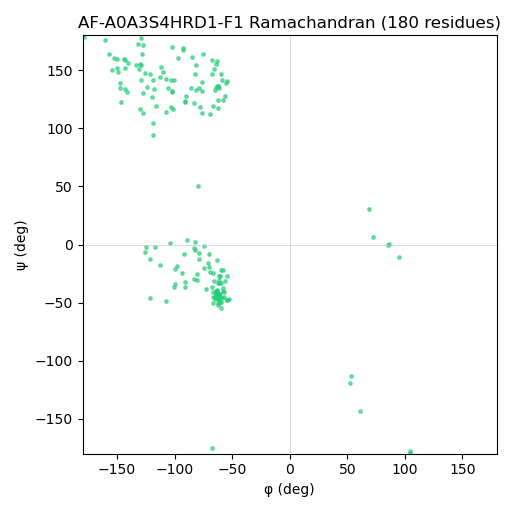79 -11.235 -10.623 1.00 96.75 109 HIS A N 1
ATOM 853 C CA . HIS A 1 109 ? 5.716 -11.847 -11.863 1.00 96.75 109 HIS A CA 1
ATOM 854 C C . HIS A 1 109 ? 4.454 -11.156 -12.385 1.00 96.75 109 HIS A C 1
ATOM 856 O O . HIS A 1 109 ? 3.814 -10.359 -11.695 1.00 96.75 109 HIS A O 1
ATOM 862 N N . MET A 1 110 ? 4.068 -11.494 -13.617 1.00 95.81 110 MET A N 1
ATOM 863 C CA . MET A 1 110 ? 2.901 -10.906 -14.281 1.00 95.81 110 MET A CA 1
ATOM 864 C C . MET A 1 110 ? 1.600 -11.068 -13.473 1.00 95.81 110 MET A C 1
ATOM 866 O O . MET A 1 110 ? 0.741 -10.192 -13.524 1.00 95.81 110 MET A O 1
ATOM 870 N N . GLU A 1 111 ? 1.454 -12.143 -12.694 1.00 94.81 111 GLU A N 1
ATOM 871 C CA . GLU A 1 111 ? 0.283 -12.383 -11.835 1.00 94.81 111 GLU A CA 1
ATOM 872 C C . GLU A 1 111 ? 0.080 -11.258 -10.811 1.00 94.81 111 GLU A C 1
ATOM 874 O O . GLU A 1 111 ? -1.009 -10.687 -10.732 1.00 94.81 111 GLU A O 1
ATOM 879 N N . GLY A 1 112 ? 1.158 -10.838 -10.142 1.00 95.94 112 GLY A N 1
ATOM 880 C CA . GLY A 1 112 ? 1.163 -9.733 -9.182 1.00 95.94 112 GLY A CA 1
ATOM 881 C C . GLY A 1 112 ? 1.089 -8.334 -9.808 1.00 95.94 112 GLY A C 1
ATOM 882 O O . GLY A 1 112 ? 1.069 -7.340 -9.082 1.00 95.94 112 GLY A O 1
ATOM 883 N N . MET A 1 113 ? 1.050 -8.231 -11.143 1.00 96.56 113 MET A N 1
ATOM 884 C CA . MET A 1 113 ? 1.013 -6.960 -11.884 1.00 96.56 113 MET A CA 1
ATOM 885 C C . MET A 1 113 ? -0.152 -6.848 -12.870 1.00 96.56 113 MET A C 1
ATOM 887 O O . MET A 1 113 ? -0.359 -5.792 -13.464 1.00 96.56 113 MET A O 1
ATOM 891 N N . ARG A 1 114 ? -0.943 -7.906 -13.075 1.00 95.44 114 ARG A N 1
ATOM 892 C CA . ARG A 1 114 ? -1.978 -7.941 -14.124 1.00 95.44 114 ARG A CA 1
ATOM 893 C C . ARG A 1 114 ? -3.056 -6.873 -13.949 1.00 95.44 114 ARG A C 1
ATOM 895 O O . ARG A 1 114 ? -3.658 -6.432 -14.928 1.00 95.44 114 ARG A O 1
ATOM 902 N N . TRP A 1 115 ? -3.284 -6.459 -12.706 1.00 96.31 115 TRP A N 1
ATOM 903 C CA . TRP A 1 115 ? -4.213 -5.392 -12.347 1.00 96.31 115 TRP A CA 1
ATOM 904 C C . TRP A 1 115 ? -3.740 -4.004 -12.805 1.00 96.31 115 TRP A C 1
ATOM 906 O O . TRP A 1 115 ? -4.570 -3.116 -12.992 1.00 96.31 115 TRP A O 1
ATOM 916 N N . ALA A 1 116 ? -2.431 -3.819 -13.011 1.00 97.75 116 ALA A N 1
ATOM 917 C CA . ALA A 1 116 ? -1.762 -2.530 -13.163 1.00 97.75 116 ALA A CA 1
ATOM 918 C C . ALA A 1 116 ? -1.914 -1.924 -14.569 1.00 97.75 116 ALA A C 1
ATOM 920 O O . ALA A 1 116 ? -0.957 -1.518 -15.227 1.00 97.75 116 ALA A O 1
ATOM 921 N N . ARG A 1 117 ? -3.157 -1.865 -15.047 1.00 98.00 117 ARG A N 1
ATOM 922 C CA . ARG A 1 117 ? -3.544 -1.113 -16.241 1.00 98.00 117 ARG A CA 1
ATOM 923 C C . ARG A 1 117 ? -3.246 0.366 -16.009 1.00 98.00 117 ARG A C 1
ATOM 925 O O . ARG A 1 117 ? -3.632 0.856 -14.951 1.00 98.00 117 ARG A O 1
ATOM 932 N N . PRO A 1 118 ? -2.643 1.098 -16.962 1.00 97.69 118 PRO A N 1
ATOM 933 C CA . PRO A 1 118 ? -2.361 2.517 -16.768 1.00 97.69 118 PRO A CA 1
ATOM 934 C C . PRO A 1 118 ? -3.632 3.302 -16.420 1.00 97.69 118 PRO A C 1
ATOM 936 O O . PRO A 1 118 ? -4.623 3.210 -17.148 1.00 97.69 118 PRO A O 1
ATOM 939 N N . TYR A 1 119 ? -3.611 4.071 -15.336 1.00 97.12 119 TYR A N 1
ATOM 940 C CA . TYR A 1 119 ? -4.687 5.000 -14.993 1.00 97.12 119 TYR A CA 1
ATOM 941 C C . TYR A 1 119 ? -4.811 6.076 -16.089 1.00 97.12 119 TYR A C 1
ATOM 943 O O . TYR A 1 119 ? -3.803 6.584 -16.590 1.00 97.12 119 TYR A O 1
ATOM 951 N N . ARG A 1 120 ? -6.042 6.406 -16.501 1.00 93.94 120 ARG A N 1
ATOM 952 C CA . ARG A 1 120 ? -6.325 7.510 -17.443 1.00 93.94 120 ARG A CA 1
ATOM 953 C C . ARG A 1 120 ? -7.262 8.538 -16.821 1.00 93.94 120 ARG A C 1
ATOM 955 O O . ARG A 1 120 ? -7.003 9.730 -16.936 1.00 93.94 120 ARG A O 1
ATOM 962 N N . SER A 1 121 ? -8.331 8.068 -16.188 1.00 92.88 121 SER A N 1
ATOM 963 C CA . SER A 1 121 ? -9.284 8.868 -15.419 1.00 92.88 121 SER A CA 1
ATOM 964 C C . SER A 1 121 ? -10.063 7.967 -14.459 1.00 92.88 121 SER A C 1
ATOM 966 O O . SER A 1 121 ? -9.974 6.741 -14.537 1.00 92.88 121 SER A O 1
ATOM 968 N N . ASP A 1 122 ? -10.915 8.557 -13.622 1.00 87.25 122 ASP A N 1
ATOM 969 C CA . ASP A 1 122 ? -11.766 7.809 -12.684 1.00 87.25 122 ASP A CA 1
ATOM 970 C C . ASP A 1 122 ? -12.781 6.878 -13.368 1.00 87.25 122 ASP A C 1
ATOM 972 O O . ASP A 1 122 ? -13.377 6.012 -12.736 1.00 87.25 122 ASP A O 1
ATOM 976 N N . THR A 1 123 ? -12.983 7.031 -14.676 1.00 90.62 123 THR A N 1
ATOM 977 C CA . THR A 1 123 ? -13.912 6.217 -15.469 1.00 90.62 123 THR A CA 1
ATOM 978 C C . THR A 1 123 ? -13.215 5.401 -16.555 1.00 90.62 123 THR A C 1
ATOM 980 O O . THR A 1 123 ? -13.879 4.649 -17.271 1.00 90.62 123 THR A O 1
ATOM 983 N N . GLN A 1 124 ? -11.889 5.522 -16.704 1.00 93.44 124 GLN A N 1
ATOM 984 C CA . GLN A 1 124 ? -11.151 4.883 -17.790 1.00 93.44 124 GLN A CA 1
ATOM 985 C C . GLN A 1 124 ? -9.768 4.373 -17.369 1.00 93.44 124 GLN A C 1
ATOM 987 O O . GLN A 1 124 ? -8.939 5.085 -16.807 1.00 93.44 124 GLN A O 1
ATOM 992 N N . GLN A 1 125 ? -9.485 3.137 -17.784 1.00 95.44 125 GLN A N 1
ATOM 993 C CA . GLN A 1 125 ? -8.172 2.503 -17.701 1.00 95.44 125 GLN A CA 1
ATOM 994 C C . GLN A 1 125 ? -7.573 2.291 -19.095 1.00 95.44 125 GLN A C 1
ATOM 996 O O . GLN A 1 125 ? -8.285 2.068 -20.076 1.00 95.44 125 GLN A O 1
ATOM 1001 N N . GLY A 1 126 ? -6.245 2.274 -19.164 1.00 96.38 126 GLY A N 1
ATOM 1002 C CA . GLY A 1 126 ? -5.475 1.869 -20.332 1.00 96.38 126 GLY A CA 1
ATOM 1003 C C . GLY A 1 126 ? -5.597 0.371 -20.661 1.00 96.38 126 GLY A C 1
ATOM 1004 O O . GLY A 1 126 ? -6.377 -0.362 -20.040 1.00 96.38 126 GLY A O 1
ATOM 1005 N N . PRO A 1 127 ? -4.842 -0.116 -21.658 1.00 96.38 127 PRO A N 1
ATOM 1006 C CA . PRO A 1 127 ? -4.856 -1.527 -22.038 1.00 96.38 127 PRO A CA 1
ATOM 1007 C C . PRO A 1 127 ? -4.329 -2.429 -20.912 1.00 96.38 127 PRO A C 1
ATOM 1009 O O . PRO A 1 127 ? -3.553 -1.995 -20.063 1.00 96.38 127 PRO A O 1
ATOM 1012 N N . THR A 1 128 ? -4.743 -3.697 -20.918 1.00 96.19 128 THR A N 1
ATOM 1013 C CA . THR A 1 128 ? -4.176 -4.734 -20.043 1.00 96.19 128 THR A CA 1
ATOM 1014 C C . THR A 1 128 ? -2.692 -4.935 -20.366 1.00 96.19 128 THR A C 1
ATOM 1016 O O . THR A 1 128 ? -2.385 -5.231 -21.527 1.00 96.19 128 THR A O 1
ATOM 1019 N N . PRO A 1 129 ? -1.788 -4.811 -19.376 1.00 97.25 129 PRO A N 1
ATOM 1020 C CA . PRO A 1 129 ? -0.378 -5.137 -19.556 1.00 97.25 129 PRO A CA 1
ATOM 1021 C C . PRO A 1 129 ? -0.204 -6.596 -19.989 1.00 97.25 129 PRO A C 1
ATOM 1023 O O . PRO A 1 129 ? -0.928 -7.478 -19.517 1.00 97.25 129 PRO A O 1
ATOM 1026 N N . ARG A 1 130 ? 0.740 -6.857 -20.897 1.00 96.88 130 ARG A N 1
ATOM 1027 C CA . ARG A 1 130 ? 1.006 -8.204 -21.438 1.00 96.88 130 ARG A CA 1
ATOM 1028 C C . ARG A 1 130 ? 2.358 -8.761 -21.011 1.00 96.88 130 ARG A C 1
ATOM 1030 O O . ARG A 1 130 ? 2.572 -9.964 -21.118 1.00 96.88 130 ARG A O 1
ATOM 1037 N N . LYS A 1 131 ? 3.256 -7.895 -20.555 1.00 97.38 131 LYS A N 1
ATOM 1038 C CA . LYS A 1 131 ? 4.583 -8.233 -20.040 1.00 97.38 131 LYS A CA 1
ATOM 1039 C C . LYS A 1 131 ? 4.903 -7.360 -18.833 1.00 97.38 131 LYS A C 1
ATOM 1041 O O . LYS A 1 131 ? 4.389 -6.250 -18.721 1.00 97.38 131 LYS A O 1
ATOM 1046 N N . VAL A 1 132 ? 5.799 -7.825 -17.969 1.00 97.88 132 VAL A N 1
ATOM 1047 C CA . VAL A 1 132 ? 6.205 -7.091 -16.756 1.00 97.88 132 VAL A CA 1
ATOM 1048 C C . VAL A 1 132 ? 6.769 -5.705 -17.088 1.00 97.88 132 VAL A C 1
ATOM 1050 O O . VAL A 1 132 ? 6.440 -4.716 -16.435 1.00 97.88 132 VAL A O 1
ATOM 1053 N N . THR A 1 133 ? 7.518 -5.602 -18.185 1.00 97.44 133 THR A N 1
ATOM 1054 C CA . THR A 1 133 ? 8.066 -4.328 -18.679 1.00 97.44 133 THR A CA 1
ATOM 1055 C C . THR A 1 133 ? 7.026 -3.353 -19.249 1.00 97.44 133 THR A C 1
ATOM 1057 O O . THR A 1 133 ? 7.369 -2.205 -19.511 1.00 97.44 133 THR A O 1
ATOM 1060 N N . ASP A 1 134 ? 5.758 -3.741 -19.416 1.00 97.38 134 ASP A N 1
ATOM 1061 C CA . ASP A 1 134 ? 4.685 -2.769 -19.694 1.00 97.38 134 ASP A CA 1
ATOM 1062 C C . ASP A 1 134 ? 4.301 -1.969 -18.436 1.00 97.38 134 ASP A C 1
ATOM 1064 O O . ASP A 1 134 ? 3.687 -0.909 -18.549 1.00 97.38 134 ASP A O 1
ATOM 1068 N N . VAL A 1 135 ? 4.630 -2.491 -17.247 1.00 98.12 135 VAL A N 1
ATOM 1069 C CA . VAL A 1 135 ? 4.195 -1.956 -15.950 1.00 98.12 135 VAL A CA 1
ATOM 1070 C C . VAL A 1 135 ? 5.342 -1.278 -15.216 1.00 98.12 135 VAL A C 1
ATOM 1072 O O . VAL A 1 135 ? 5.184 -0.152 -14.745 1.00 98.12 135 VAL A O 1
ATOM 1075 N N . VAL A 1 136 ? 6.492 -1.952 -15.126 1.00 98.06 136 VAL A N 1
ATOM 1076 C CA . VAL A 1 136 ? 7.652 -1.463 -14.376 1.00 98.06 136 VAL A CA 1
ATOM 1077 C C . VAL A 1 136 ? 8.938 -1.500 -15.194 1.00 98.06 136 VAL A C 1
ATOM 1079 O O . VAL A 1 136 ? 9.094 -2.286 -16.126 1.00 98.06 136 VAL A O 1
ATOM 1082 N N . GLN A 1 137 ? 9.879 -0.637 -14.830 1.00 98.06 137 GLN A N 1
ATOM 1083 C CA . GLN A 1 137 ? 11.200 -0.513 -15.440 1.00 98.06 137 GLN A CA 1
ATOM 1084 C C . GLN A 1 137 ? 12.271 -0.433 -14.356 1.00 98.06 137 GLN A C 1
ATOM 1086 O O . GLN A 1 137 ? 12.012 0.023 -13.242 1.00 98.06 137 GLN A O 1
ATOM 1091 N N . THR A 1 138 ? 13.494 -0.836 -14.694 1.00 97.88 138 THR A N 1
ATOM 1092 C CA . THR A 1 138 ? 14.650 -0.682 -13.807 1.00 97.88 138 THR A CA 1
ATOM 1093 C C . THR A 1 138 ? 14.828 0.776 -13.373 1.00 97.88 138 THR A C 1
ATOM 1095 O O . THR A 1 138 ? 14.668 1.693 -14.177 1.00 97.88 138 THR A O 1
ATOM 1098 N N . GLY A 1 139 ? 15.164 0.974 -12.098 1.00 97.94 139 GLY A N 1
ATOM 1099 C CA . GLY A 1 139 ? 15.355 2.280 -11.469 1.00 97.94 139 GLY A CA 1
ATOM 1100 C C . GLY A 1 139 ? 14.086 2.929 -10.937 1.00 97.94 139 GLY A C 1
ATOM 1101 O O . GLY A 1 139 ? 14.148 4.004 -10.345 1.00 97.94 139 GLY A O 1
ATOM 1102 N N . GLN A 1 140 ? 12.934 2.279 -11.086 1.00 98.62 140 GLN A N 1
ATOM 1103 C CA . GLN A 1 140 ? 11.683 2.764 -10.522 1.00 98.62 140 GLN A CA 1
ATOM 1104 C C . GLN A 1 140 ? 11.546 2.404 -9.041 1.00 98.62 140 GLN A C 1
ATOM 1106 O O . GLN A 1 140 ? 11.732 1.253 -8.648 1.00 98.62 140 GLN A O 1
ATOM 1111 N N . GLN A 1 141 ? 11.157 3.390 -8.233 1.00 98.19 141 GLN A N 1
ATOM 1112 C CA . GLN A 1 141 ? 10.665 3.190 -6.877 1.00 98.19 141 GLN A CA 1
ATOM 1113 C C . GLN A 1 141 ? 9.178 2.831 -6.941 1.00 98.19 141 GLN A C 1
ATOM 1115 O O . GLN A 1 141 ? 8.356 3.606 -7.436 1.00 98.19 141 GLN A O 1
ATOM 1120 N N . ILE A 1 142 ? 8.829 1.673 -6.403 1.00 98.38 142 ILE A N 1
ATOM 1121 C CA . ILE A 1 142 ? 7.476 1.119 -6.392 1.00 98.38 142 ILE A CA 1
ATOM 1122 C C . ILE A 1 142 ? 7.066 0.745 -4.968 1.00 98.38 142 ILE A C 1
ATOM 1124 O O . ILE A 1 142 ? 7.879 0.762 -4.044 1.00 98.38 142 ILE A O 1
ATOM 1128 N N . TRP A 1 143 ? 5.798 0.385 -4.805 1.00 98.00 143 TRP A N 1
ATOM 1129 C CA . TRP A 1 143 ? 5.305 -0.254 -3.593 1.00 98.00 143 TRP A CA 1
ATOM 1130 C C . TRP A 1 143 ? 5.015 -1.716 -3.894 1.00 98.00 143 TRP A C 1
ATOM 1132 O O . TRP A 1 143 ? 4.533 -2.045 -4.977 1.00 98.00 143 TRP A O 1
ATOM 1142 N N . VAL A 1 144 ? 5.296 -2.593 -2.941 1.00 97.69 144 VAL A N 1
ATOM 1143 C CA . VAL A 1 144 ? 4.989 -4.020 -3.034 1.00 97.69 144 VAL A CA 1
ATOM 1144 C C . VAL A 1 144 ? 4.270 -4.481 -1.778 1.00 97.69 144 VAL A C 1
ATOM 1146 O O . VAL A 1 144 ? 4.403 -3.879 -0.713 1.00 97.69 144 VAL A O 1
ATOM 1149 N N . ARG A 1 145 ? 3.493 -5.553 -1.896 1.00 96.38 145 ARG A N 1
ATOM 1150 C CA . ARG A 1 145 ? 2.848 -6.210 -0.755 1.00 96.38 145 ARG A CA 1
ATOM 1151 C C . ARG A 1 145 ? 2.843 -7.715 -0.953 1.00 96.38 145 ARG A C 1
ATOM 1153 O O . ARG A 1 145 ? 2.792 -8.179 -2.092 1.00 96.38 145 ARG A O 1
ATOM 1160 N N . GLN A 1 146 ? 2.845 -8.459 0.145 1.00 95.06 146 GLN A N 1
ATOM 1161 C CA . GLN A 1 146 ? 2.583 -9.893 0.095 1.00 95.06 146 GLN A CA 1
ATOM 1162 C C . GLN A 1 146 ? 1.082 -10.146 -0.040 1.00 95.06 146 GLN A C 1
ATOM 1164 O O . GLN A 1 146 ? 0.267 -9.530 0.656 1.00 95.06 146 GLN A O 1
ATOM 1169 N N . VAL A 1 147 ? 0.730 -11.049 -0.947 1.00 93.94 147 VAL A N 1
ATOM 1170 C CA . VAL A 1 147 ? -0.604 -11.627 -1.094 1.00 93.94 147 VAL A CA 1
ATOM 1171 C C . VAL A 1 147 ? -0.407 -13.133 -1.092 1.00 93.94 147 VAL A C 1
ATOM 1173 O O . VAL A 1 147 ? 0.237 -13.672 -1.986 1.00 93.94 147 VAL A O 1
ATOM 1176 N N . ASP A 1 148 ? -0.906 -13.792 -0.050 1.00 91.44 148 ASP A N 1
ATOM 1177 C CA . ASP A 1 148 ? -0.596 -15.191 0.244 1.00 91.44 148 ASP A CA 1
ATOM 1178 C C . ASP A 1 148 ? 0.925 -15.423 0.311 1.00 91.44 148 ASP A C 1
ATOM 1180 O O . ASP A 1 148 ? 1.580 -14.882 1.204 1.00 91.44 148 ASP A O 1
ATOM 1184 N N . ASN A 1 149 ? 1.493 -16.185 -0.626 1.00 91.94 149 ASN A N 1
ATOM 1185 C CA . ASN A 1 149 ? 2.933 -16.450 -0.702 1.00 91.94 149 ASN A CA 1
ATOM 1186 C C . ASN A 1 149 ? 3.640 -15.648 -1.808 1.00 91.94 149 ASN A C 1
ATOM 1188 O O . ASN A 1 149 ? 4.852 -15.784 -1.972 1.00 91.94 149 ASN A O 1
ATOM 1192 N N . ASP A 1 150 ? 2.908 -14.807 -2.542 1.00 95.12 150 ASP A N 1
ATOM 1193 C CA . ASP A 1 150 ? 3.406 -14.102 -3.718 1.00 95.12 150 ASP A CA 1
ATOM 1194 C C . ASP A 1 150 ? 3.556 -12.600 -3.470 1.00 95.12 150 ASP A C 1
ATOM 1196 O O . ASP A 1 150 ? 2.799 -11.965 -2.728 1.00 95.12 150 ASP A O 1
ATOM 1200 N N . TRP A 1 151 ? 4.536 -11.998 -4.141 1.00 97.00 151 TRP A N 1
ATOM 1201 C CA . TRP A 1 151 ? 4.738 -10.554 -4.119 1.00 97.00 151 TRP A CA 1
ATOM 1202 C C . TRP A 1 151 ? 3.966 -9.883 -5.244 1.00 97.00 151 TRP A C 1
ATOM 1204 O O . TRP A 1 151 ? 4.082 -10.237 -6.417 1.00 97.00 151 TRP A O 1
ATOM 1214 N N . TRP A 1 152 ? 3.174 -8.884 -4.873 1.00 97.94 152 TRP A N 1
ATOM 1215 C CA . TRP A 1 152 ? 2.364 -8.111 -5.800 1.00 97.94 152 TRP A CA 1
ATOM 1216 C C . TRP A 1 152 ? 2.866 -6.679 -5.871 1.00 97.94 152 TRP A C 1
ATOM 1218 O O . TRP A 1 152 ? 3.244 -6.088 -4.854 1.00 97.94 152 TRP A O 1
ATOM 1228 N N . LEU A 1 153 ? 2.799 -6.101 -7.072 1.00 98.19 153 LEU A N 1
ATOM 1229 C CA . LEU A 1 153 ? 2.894 -4.658 -7.229 1.00 98.19 153 LEU A CA 1
ATOM 1230 C C . LEU A 1 153 ? 1.719 -4.021 -6.491 1.00 98.19 153 LEU A C 1
ATOM 1232 O O . LEU A 1 153 ? 0.572 -4.466 -6.597 1.00 98.19 153 LEU A O 1
ATOM 1236 N N . ALA A 1 154 ? 2.017 -2.955 -5.770 1.00 97.31 154 ALA A N 1
ATOM 1237 C CA . ALA A 1 154 ? 1.054 -2.169 -5.042 1.00 97.31 154 ALA A CA 1
ATOM 1238 C C . ALA A 1 154 ? 1.247 -0.680 -5.323 1.00 97.31 154 ALA A C 1
ATOM 1240 O O . ALA A 1 154 ? 2.194 -0.238 -5.978 1.00 97.31 154 ALA A O 1
ATOM 1241 N N . GLN A 1 155 ? 0.307 0.098 -4.814 1.00 96.75 155 GLN A N 1
ATOM 1242 C CA . GLN A 1 155 ? 0.261 1.534 -4.974 1.00 96.75 155 GLN A CA 1
ATOM 1243 C C . GLN A 1 155 ? -0.363 2.124 -3.718 1.00 96.75 155 GLN A C 1
ATOM 1245 O O . GLN A 1 155 ? -1.312 1.554 -3.178 1.00 96.75 155 GLN A O 1
ATOM 1250 N N . VAL A 1 156 ? 0.186 3.242 -3.244 1.00 96.12 156 VAL A N 1
ATOM 1251 C CA . VAL A 1 156 ? -0.426 3.996 -2.149 1.00 96.12 156 VAL A CA 1
ATOM 1252 C C . VAL A 1 156 ? -1.746 4.572 -2.671 1.00 96.12 156 VAL A C 1
ATOM 1254 O O . VAL A 1 156 ? -1.719 5.320 -3.657 1.00 96.12 156 VAL A O 1
ATOM 1257 N N . PRO A 1 157 ? -2.892 4.208 -2.072 1.00 96.00 157 PRO A N 1
ATOM 1258 C CA . PRO A 1 157 ? -4.190 4.690 -2.525 1.00 96.00 157 PRO A CA 1
ATOM 1259 C C . PRO A 1 157 ? -4.306 6.208 -2.358 1.00 96.00 157 PRO A C 1
ATOM 1261 O O . PRO A 1 157 ? -3.941 6.745 -1.316 1.00 96.00 157 PRO A O 1
ATOM 1264 N N . GLU A 1 158 ? -4.836 6.897 -3.370 1.00 93.38 158 GLU A N 1
ATOM 1265 C CA . GLU A 1 158 ? -5.187 8.325 -3.252 1.00 93.38 158 GLU A CA 1
ATOM 1266 C C . GLU A 1 158 ? -6.534 8.523 -2.547 1.00 93.38 158 GLU A C 1
ATOM 1268 O O . GLU A 1 158 ? -6.785 9.557 -1.928 1.00 93.38 158 GLU A O 1
ATOM 1273 N N . VAL A 1 159 ? -7.404 7.513 -2.617 1.00 93.44 159 VAL A N 1
ATOM 1274 C CA . VAL A 1 159 ? -8.667 7.497 -1.884 1.00 93.44 159 VAL A CA 1
ATOM 1275 C C . VAL A 1 159 ? -8.459 7.063 -0.441 1.00 93.44 159 VAL A C 1
ATOM 1277 O O . VAL A 1 159 ? -7.541 6.311 -0.114 1.00 93.44 159 VAL A O 1
ATOM 1280 N N . ASN A 1 160 ? -9.371 7.491 0.427 1.00 93.69 160 ASN A N 1
ATOM 1281 C CA . ASN A 1 160 ? -9.359 7.123 1.833 1.00 93.69 160 ASN A CA 1
ATOM 1282 C C . ASN A 1 160 ? -10.723 6.572 2.268 1.00 93.69 160 ASN A C 1
ATOM 1284 O O . ASN A 1 160 ? -11.728 6.731 1.574 1.00 93.69 160 ASN A O 1
ATOM 1288 N N . SER A 1 161 ? -10.763 5.900 3.414 1.00 95.31 161 SER A N 1
ATOM 1289 C CA . SER A 1 161 ? -11.990 5.335 3.971 1.00 95.31 161 SER A CA 1
ATOM 1290 C C . SER A 1 161 ? -11.919 5.299 5.492 1.00 95.31 161 SER A C 1
ATOM 1292 O O . SER A 1 161 ? -10.843 5.198 6.075 1.00 95.31 161 SER A O 1
ATOM 1294 N N . ALA A 1 162 ? -13.079 5.374 6.132 1.00 96.19 162 ALA A N 1
ATOM 1295 C CA . ALA A 1 162 ? -13.211 5.309 7.575 1.00 96.19 162 ALA A CA 1
ATOM 1296 C C . ALA A 1 162 ? -14.300 4.306 7.960 1.00 96.19 162 ALA A C 1
ATOM 1298 O O . ALA A 1 162 ? -15.266 4.097 7.224 1.00 96.19 162 ALA A O 1
ATOM 1299 N N . LEU A 1 163 ? -14.146 3.697 9.134 1.00 97.19 163 LEU A N 1
ATOM 1300 C CA . LEU A 1 163 ? -15.098 2.740 9.688 1.00 97.19 163 LEU A CA 1
ATOM 1301 C C . LEU A 1 163 ? -15.216 2.941 11.196 1.00 97.19 163 LEU A C 1
ATOM 1303 O O . LEU A 1 163 ? -14.215 2.986 11.911 1.00 97.19 163 LEU A O 1
ATOM 1307 N N . VAL A 1 164 ? -16.454 3.012 11.683 1.00 96.88 164 VAL A N 1
ATOM 1308 C CA . VAL A 1 164 ? -16.777 3.013 13.113 1.00 96.88 164 VAL A CA 1
ATOM 1309 C C . VAL A 1 164 ? -17.811 1.925 13.379 1.00 96.88 164 VAL A C 1
ATOM 1311 O O . VAL A 1 164 ? -18.823 1.845 12.689 1.00 96.88 164 VAL A O 1
ATOM 1314 N N . SER A 1 165 ? -17.550 1.084 14.379 1.00 97.06 165 SER A N 1
ATOM 1315 C CA . SER A 1 165 ? -18.479 0.052 14.845 1.00 97.06 165 SER A CA 1
ATOM 1316 C C . SER A 1 165 ? -18.859 0.326 16.293 1.00 97.06 165 SER A C 1
ATOM 1318 O O . SER A 1 165 ? -17.982 0.556 17.128 1.00 97.06 165 SER A O 1
ATOM 1320 N N . LEU A 1 166 ? -20.153 0.251 16.604 1.00 97.00 166 LEU A N 1
ATOM 1321 C CA . LEU A 1 166 ? -20.713 0.585 17.914 1.00 97.00 166 LEU A CA 1
ATOM 1322 C C . LEU A 1 166 ? -21.535 -0.580 18.472 1.00 97.00 166 LEU A C 1
ATOM 1324 O O . LEU A 1 166 ? -22.193 -1.294 17.717 1.00 97.00 166 LEU A O 1
ATOM 1328 N N . ASN A 1 167 ? -21.549 -0.731 19.796 1.00 96.88 167 ASN A N 1
ATOM 1329 C CA . ASN A 1 167 ? -22.573 -1.519 20.472 1.00 96.88 167 ASN A CA 1
ATOM 1330 C C . ASN A 1 167 ? -23.861 -0.674 20.557 1.00 96.88 167 ASN A C 1
ATOM 1332 O O . ASN A 1 167 ? -23.842 0.369 21.216 1.00 96.88 167 ASN A O 1
ATOM 1336 N N . PRO A 1 168 ? -24.982 -1.099 19.945 1.00 97.06 168 PRO A N 1
ATOM 1337 C CA . PRO A 1 168 ? -26.201 -0.291 19.886 1.00 97.06 168 PRO A CA 1
ATOM 1338 C C . PRO A 1 168 ? -26.909 -0.134 21.239 1.00 97.06 168 PRO 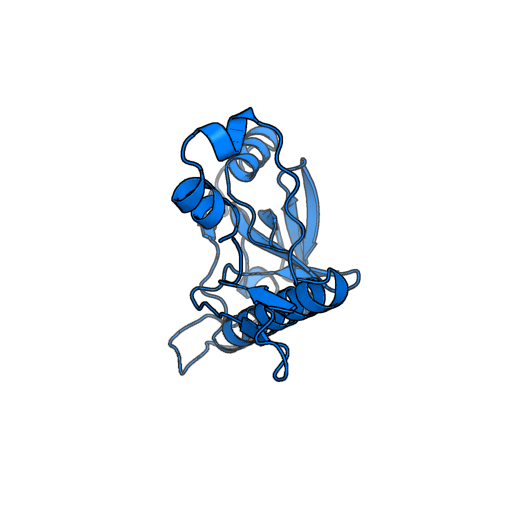A C 1
ATOM 1340 O O . PRO A 1 168 ? -27.703 0.785 21.399 1.00 97.06 168 PRO A O 1
ATOM 1343 N N . GLN A 1 169 ? -26.639 -1.006 22.215 1.00 97.75 169 GLN A N 1
ATOM 1344 C CA . GLN A 1 169 ? -27.269 -0.943 23.537 1.00 97.75 169 GLN A CA 1
ATOM 1345 C C . GLN A 1 169 ? -26.571 0.053 24.471 1.00 97.75 169 GLN A C 1
ATOM 1347 O O . GLN A 1 169 ? -27.213 0.611 25.354 1.00 97.75 169 GLN A O 1
ATOM 1352 N N . THR A 1 170 ? -25.262 0.266 24.300 1.00 97.06 170 THR A N 1
ATOM 1353 C CA . THR A 1 170 ? -24.442 1.062 25.235 1.00 97.06 170 THR A CA 1
ATOM 1354 C C . THR A 1 170 ? -23.757 2.267 24.597 1.00 97.06 170 THR A C 1
ATOM 1356 O O . THR A 1 170 ? -23.195 3.092 25.311 1.00 97.06 170 THR A O 1
ATOM 1359 N N . GLY A 1 171 ? -23.741 2.361 23.264 1.00 96.25 171 GLY A N 1
ATOM 1360 C CA . GLY A 1 171 ? -22.964 3.365 22.529 1.00 96.25 171 GLY A CA 1
ATOM 1361 C C . GLY A 1 171 ? -21.451 3.112 22.537 1.00 96.25 171 GLY A C 1
ATOM 1362 O O . GLY A 1 171 ? -20.687 3.943 22.052 1.00 96.25 171 GLY A O 1
ATOM 1363 N N . ALA A 1 172 ? -20.993 1.978 23.076 1.00 96.81 172 ALA A N 1
ATOM 1364 C CA . ALA A 1 172 ? -19.573 1.662 23.179 1.00 96.81 172 ALA A CA 1
ATOM 1365 C C . ALA A 1 172 ? -18.915 1.499 21.798 1.00 96.81 172 ALA A C 1
ATOM 1367 O O . ALA A 1 172 ? -19.414 0.754 20.953 1.00 96.81 172 ALA A O 1
ATOM 1368 N N . VAL A 1 173 ? -17.754 2.129 21.592 1.00 96.44 173 VAL A N 1
ATOM 1369 C CA . VAL A 1 173 ? -16.961 1.989 20.360 1.00 96.44 173 VAL A CA 1
ATOM 1370 C C . VAL A 1 173 ? -16.240 0.648 20.362 1.00 96.44 173 VAL A C 1
ATOM 1372 O O . VAL A 1 173 ? -15.346 0.418 21.174 1.00 96.44 173 V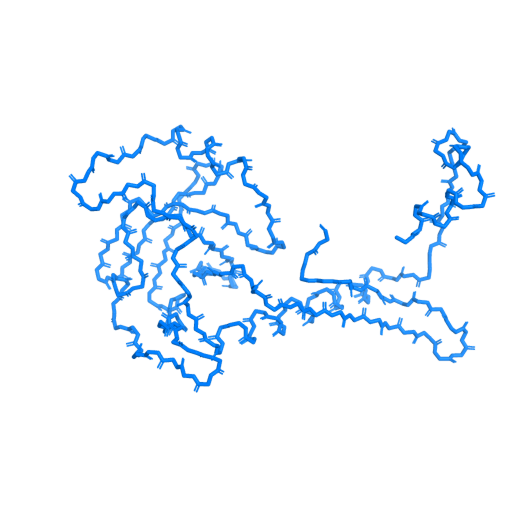AL A O 1
ATOM 1375 N N . MET A 1 174 ? -16.623 -0.235 19.445 1.00 96.00 174 MET A N 1
ATOM 1376 C CA . MET A 1 174 ? -16.062 -1.583 19.317 1.00 96.00 174 MET A CA 1
ATOM 1377 C C . MET A 1 174 ? -14.865 -1.630 18.366 1.00 96.00 174 MET A C 1
ATOM 1379 O O . MET A 1 174 ? -13.958 -2.437 18.570 1.00 96.00 174 MET A O 1
ATOM 1383 N N . ALA A 1 175 ? -14.870 -0.770 17.345 1.00 96.88 175 ALA A N 1
ATOM 1384 C CA . ALA A 1 175 ? -13.745 -0.530 16.450 1.00 96.88 175 ALA A CA 1
ATOM 1385 C C . ALA A 1 175 ? -13.822 0.871 15.843 1.00 96.88 175 ALA A C 1
ATOM 1387 O O . ALA A 1 175 ? -14.912 1.413 15.642 1.00 96.88 175 ALA A O 1
ATOM 1388 N N . LEU A 1 176 ? -12.655 1.434 15.541 1.00 95.56 176 LEU A N 1
ATOM 1389 C CA . LEU A 1 176 ? -12.519 2.742 14.916 1.00 95.56 176 LEU A CA 1
ATOM 1390 C C . LEU A 1 176 ? -11.293 2.755 14.004 1.00 95.56 176 LEU A C 1
ATOM 1392 O O . LEU A 1 176 ? -10.172 2.492 14.443 1.00 95.56 176 LEU A O 1
ATOM 1396 N N . VAL A 1 177 ? -11.513 3.072 12.735 1.00 96.44 177 VAL A N 1
ATOM 1397 C CA . VAL A 1 177 ? -10.489 3.197 11.697 1.00 96.44 177 VAL A CA 1
ATOM 1398 C C . VAL A 1 177 ? -10.712 4.533 11.003 1.00 96.44 177 VAL A C 1
ATOM 1400 O O . VAL A 1 177 ? -11.777 4.759 10.435 1.00 96.44 177 VAL A O 1
ATOM 1403 N N . GLY A 1 178 ? -9.736 5.435 11.102 1.00 93.94 178 GLY A N 1
ATOM 1404 C CA . GLY A 1 178 ? -9.833 6.794 10.555 1.00 93.94 178 GLY A CA 1
ATOM 1405 C C . GLY A 1 178 ? -9.299 6.949 9.130 1.00 93.94 178 GLY A C 1
ATOM 1406 O O . GLY A 1 178 ? -9.463 8.016 8.548 1.00 93.94 178 GLY A O 1
ATOM 1407 N N . GLY A 1 179 ? -8.653 5.918 8.587 1.00 93.31 179 GLY A N 1
ATOM 1408 C CA . GLY A 1 179 ? -8.015 5.965 7.279 1.00 93.31 179 GLY A CA 1
ATOM 1409 C C . GLY A 1 179 ? -7.379 4.635 6.879 1.00 93.31 179 GLY A C 1
ATOM 1410 O O . GLY A 1 179 ? -7.385 3.677 7.656 1.00 93.31 179 GLY A O 1
ATOM 1411 N N . PHE A 1 180 ? -6.804 4.592 5.675 1.00 91.88 180 PHE A N 1
ATOM 1412 C CA . PHE A 1 180 ? -6.018 3.456 5.175 1.00 91.88 180 PHE A CA 1
ATOM 1413 C C . PHE A 1 180 ? -4.834 3.105 6.095 1.00 91.88 180 PHE A C 1
ATOM 1415 O O . PHE A 1 180 ? -4.571 1.926 6.369 1.00 91.88 180 PHE A O 1
ATOM 1422 N N . ASP A 1 181 ? -4.166 4.140 6.602 1.00 89.12 181 ASP A N 1
ATOM 1423 C CA . ASP A 1 181 ? -3.098 4.056 7.591 1.00 89.12 181 ASP A CA 1
ATOM 1424 C C . ASP A 1 181 ? -3.168 5.252 8.562 1.00 89.12 181 ASP A C 1
ATOM 1426 O O . ASP A 1 181 ? -3.854 6.233 8.257 1.00 89.12 181 ASP A O 1
ATOM 1430 N N . PHE A 1 182 ? -2.560 5.127 9.750 1.00 81.62 182 PHE A N 1
ATOM 1431 C CA . PHE A 1 182 ? -2.655 6.098 10.856 1.00 81.62 182 PHE A CA 1
ATOM 1432 C C . PHE A 1 182 ? -1.477 7.072 10.885 1.00 81.62 182 PHE A C 1
ATOM 1434 O O . PHE A 1 182 ? -0.333 6.594 10.742 1.00 81.62 182 PHE A O 1
#

Sequence (182 aa):
MVRQEMYNRYGESAYEDGYRIYTTITRKVQQAAQQAVRNNVLDYDMRHGYRGPANVLWKVGETAWDSKKITDTLKALPTYGPLLPAVVTSANPQEATAALADGTFVSLHMEGMRWARPYRSDTQQGPTPRKVTDVVQTGQQIWVRQVDNDWWLAQVPEVNSALVSLNPQTGAVMALVGGFDF

pLDDT: mean 95.6, std 2.56, range [81.62, 98.62]

Secondary structure (DSSP, 8-state):
-HHHHHHHHHTTHHHHS---PPPS--HHHHHHHHHHHHHHHHHHHHHH-B---SEESS-TTSPPPPHHHHHHHHHTSPPBTTBEEEEEEEE-SSEEEEEETTS-EEEEEGGGGTT-PBEEETTEE-PPP-SGGGT--TTEEEEEEEETTEEEEE---SS---EEEE-TTT--EEEEE-SS--